Protein AF-A0A382K9B1-F1 (afdb_monomer_lite)

Structure (mmCIF, N/CA/C/O backbone):
data_AF-A0A382K9B1-F1
#
_entry.id   AF-A0A382K9B1-F1
#
loop_
_atom_site.group_PDB
_atom_site.id
_atom_site.type_symbol
_atom_site.label_atom_id
_atom_site.label_alt_id
_atom_site.label_comp_id
_atom_site.label_asym_id
_atom_site.label_entity_id
_atom_site.label_seq_id
_atom_site.pdbx_PDB_ins_code
_atom_site.Cartn_x
_atom_site.Cartn_y
_atom_site.Cartn_z
_atom_site.occupancy
_atom_site.B_iso_or_equiv
_atom_site.auth_seq_id
_atom_site.auth_comp_id
_atom_site.auth_asym_id
_atom_site.auth_atom_id
_atom_site.pdbx_PDB_model_num
ATOM 1 N N . ARG A 1 1 ? 20.009 26.250 -46.307 1.00 37.41 1 ARG A N 1
ATOM 2 C CA . ARG A 1 1 ? 19.763 25.455 -45.076 1.00 37.41 1 ARG A CA 1
ATOM 3 C C . ARG A 1 1 ? 20.613 24.191 -45.161 1.00 37.41 1 ARG A C 1
ATOM 5 O O . ARG A 1 1 ? 20.290 23.336 -45.973 1.00 37.41 1 ARG A O 1
ATOM 12 N N . LYS A 1 2 ? 21.724 24.119 -44.418 1.00 31.70 2 LYS A N 1
ATOM 13 C CA . LYS A 1 2 ? 22.578 22.920 -44.352 1.00 31.70 2 LYS A CA 1
ATOM 14 C C . LYS A 1 2 ? 21.893 21.846 -43.500 1.00 31.70 2 LYS A C 1
ATOM 16 O O . LYS A 1 2 ? 21.187 22.188 -42.551 1.00 31.70 2 LYS A O 1
ATOM 21 N N . ARG A 1 3 ? 22.029 20.572 -43.876 1.00 35.72 3 ARG A N 1
ATOM 22 C CA . ARG A 1 3 ? 21.429 19.440 -43.145 1.00 35.72 3 ARG A CA 1
ATOM 23 C C . ARG A 1 3 ? 22.192 19.229 -41.833 1.00 35.72 3 ARG A C 1
ATOM 25 O O . ARG A 1 3 ? 23.403 19.399 -41.801 1.00 35.72 3 ARG A O 1
ATOM 32 N N . PHE A 1 4 ? 21.491 18.806 -40.779 1.00 38.41 4 PHE A N 1
ATOM 33 C CA . PHE A 1 4 ? 22.021 18.568 -39.421 1.00 38.41 4 PHE A CA 1
ATOM 34 C C . PHE A 1 4 ? 23.303 17.705 -39.395 1.00 38.41 4 PHE A C 1
ATOM 36 O O . PHE A 1 4 ? 24.146 17.862 -38.527 1.00 38.41 4 PHE A O 1
ATOM 43 N N . ARG A 1 5 ? 23.485 16.846 -40.406 1.00 35.53 5 ARG A N 1
ATOM 44 C CA . ARG A 1 5 ? 24.638 15.954 -40.607 1.00 35.53 5 ARG A CA 1
ATOM 45 C C . ARG A 1 5 ? 25.938 16.662 -41.035 1.00 35.53 5 ARG A C 1
ATOM 47 O O . ARG A 1 5 ? 27.010 16.123 -40.807 1.00 35.53 5 ARG A O 1
ATOM 54 N N . GLU A 1 6 ? 25.858 17.848 -41.644 1.00 39.97 6 GLU A N 1
ATOM 55 C CA . GLU A 1 6 ? 27.024 18.591 -42.167 1.00 39.97 6 GLU A CA 1
ATOM 56 C C . GLU A 1 6 ? 27.708 19.474 -41.111 1.00 39.97 6 GLU A C 1
ATOM 58 O O . GLU A 1 6 ? 28.826 19.930 -41.324 1.00 39.97 6 GLU A O 1
ATOM 63 N N . VAL A 1 7 ? 27.055 19.715 -39.970 1.00 43.12 7 VAL A N 1
ATOM 64 C CA . VAL A 1 7 ? 27.604 20.542 -38.879 1.00 43.12 7 VAL A CA 1
ATOM 65 C C . VAL A 1 7 ? 28.612 19.758 -38.022 1.00 43.12 7 VAL A C 1
ATOM 67 O O . VAL A 1 7 ? 29.483 20.360 -37.408 1.00 43.12 7 VAL A O 1
ATOM 70 N N . PHE A 1 8 ? 28.555 18.422 -38.033 1.00 38.72 8 PHE A N 1
ATOM 71 C CA . PHE A 1 8 ? 29.370 17.556 -37.169 1.00 38.72 8 PHE A CA 1
ATOM 72 C C . PHE A 1 8 ? 30.682 17.058 -37.796 1.00 38.72 8 PHE A C 1
ATOM 74 O O . PHE A 1 8 ? 31.448 16.373 -37.129 1.00 38.72 8 PHE A O 1
ATOM 81 N N . ALA A 1 9 ? 30.962 17.379 -39.062 1.00 41.38 9 ALA A N 1
ATOM 82 C CA . ALA A 1 9 ? 32.110 16.822 -39.787 1.00 41.38 9 ALA A CA 1
ATOM 83 C C . ALA A 1 9 ? 33.419 17.627 -39.644 1.00 41.38 9 ALA A C 1
ATOM 85 O O . ALA A 1 9 ? 34.409 17.289 -40.286 1.00 41.38 9 ALA A O 1
ATOM 86 N N . VAL A 1 10 ? 33.450 18.693 -38.838 1.00 42.84 10 VAL A N 1
ATOM 87 C CA . VAL A 1 10 ? 34.639 19.546 -38.690 1.00 42.84 10 VAL A CA 1
ATOM 88 C C . VAL A 1 10 ? 34.876 19.842 -37.213 1.00 42.84 10 VAL A C 1
ATOM 90 O O . VAL A 1 10 ? 34.207 20.708 -36.660 1.00 42.84 10 VAL A O 1
ATOM 93 N N . ASN A 1 11 ? 35.841 19.118 -36.634 1.00 41.59 11 ASN A N 1
ATOM 94 C CA . ASN A 1 11 ? 36.626 19.382 -35.417 1.00 41.59 11 ASN A CA 1
ATOM 95 C C . ASN A 1 11 ? 36.549 18.286 -34.346 1.00 41.59 11 ASN A C 1
ATOM 97 O O . ASN A 1 11 ? 35.542 18.133 -33.661 1.00 41.59 11 ASN A O 1
ATOM 101 N N . GLU A 1 12 ? 37.691 17.639 -34.095 1.00 46.31 12 GLU A N 1
ATOM 102 C CA . GLU A 1 12 ? 37.965 16.888 -32.859 1.00 46.31 12 GLU A CA 1
ATOM 103 C C . GLU A 1 12 ? 37.774 17.752 -31.604 1.00 46.31 12 GLU A C 1
ATOM 105 O O . GLU A 1 12 ? 37.315 17.247 -30.582 1.00 46.31 12 GLU A O 1
ATOM 110 N N . SER A 1 13 ? 37.984 19.073 -31.703 1.00 43.84 13 SER A N 1
ATOM 111 C CA . SER A 1 13 ? 37.737 20.002 -30.596 1.00 43.84 13 SER A CA 1
ATOM 112 C C . SER A 1 13 ? 36.273 20.057 -30.147 1.00 43.84 13 SER A C 1
ATOM 114 O O . SER A 1 13 ? 36.015 20.461 -29.019 1.00 43.84 13 SER A O 1
ATOM 116 N N . LEU A 1 14 ? 35.301 19.608 -30.956 1.00 44.94 14 LEU A N 1
ATOM 117 C CA . LEU A 1 14 ? 33.897 19.535 -30.537 1.00 44.94 14 LEU A CA 1
ATOM 118 C C . LEU A 1 14 ? 33.602 18.348 -29.613 1.00 44.94 14 LEU A C 1
ATOM 120 O O . LEU A 1 14 ? 32.654 18.462 -28.846 1.00 44.94 14 LEU A O 1
ATOM 124 N N . ARG A 1 15 ? 34.373 17.245 -29.639 1.00 40.81 15 ARG A N 1
ATOM 125 C CA . ARG A 1 15 ? 34.185 16.124 -28.687 1.00 40.81 15 ARG A CA 1
ATOM 126 C C . ARG A 1 15 ? 34.593 16.545 -27.288 1.00 40.81 15 ARG A C 1
ATOM 128 O O . ARG A 1 15 ? 33.776 16.427 -26.381 1.00 40.81 15 ARG A O 1
ATOM 135 N N . ASP A 1 16 ? 35.779 17.133 -27.165 1.00 41.81 16 ASP A N 1
ATOM 136 C CA . ASP A 1 16 ? 36.261 17.669 -25.895 1.00 41.81 16 ASP A CA 1
ATOM 137 C C . ASP A 1 16 ? 35.371 18.816 -25.425 1.00 41.81 16 ASP A C 1
ATOM 139 O O . ASP A 1 16 ? 35.040 18.876 -24.248 1.00 41.81 16 ASP A O 1
ATOM 143 N N . THR A 1 17 ? 34.891 19.676 -26.337 1.00 46.91 17 THR A N 1
ATOM 144 C CA . THR A 1 17 ? 33.958 20.761 -25.989 1.00 46.91 17 THR A CA 1
ATOM 145 C C . THR A 1 17 ? 32.577 20.236 -25.598 1.00 46.91 17 THR A C 1
ATOM 147 O O . THR A 1 17 ? 31.982 20.804 -24.697 1.00 46.91 17 THR A O 1
ATOM 150 N N . LEU A 1 18 ? 32.042 19.171 -26.212 1.00 43.53 18 LEU A N 1
ATOM 151 C CA . LEU A 1 18 ? 30.763 18.544 -25.829 1.00 43.53 18 LEU A CA 1
ATOM 152 C C . LEU A 1 18 ? 30.873 17.804 -24.501 1.00 43.53 18 LEU A C 1
ATOM 154 O O . LEU A 1 18 ? 29.965 17.882 -23.687 1.00 43.53 18 LEU A O 1
ATOM 158 N N . GLU A 1 19 ? 31.974 17.098 -24.273 1.00 42.25 19 GLU A N 1
ATOM 159 C CA . GLU A 1 19 ? 32.255 16.416 -23.014 1.00 42.25 19 GLU A CA 1
ATOM 160 C C . GLU A 1 19 ? 32.427 17.424 -21.879 1.00 42.25 19 GLU A C 1
ATOM 162 O O . GLU A 1 19 ? 31.685 17.358 -20.902 1.00 42.25 19 GLU A O 1
ATOM 167 N N . THR A 1 20 ? 33.256 18.453 -22.074 1.00 43.12 20 THR A N 1
ATOM 168 C CA . THR A 1 20 ? 33.397 19.545 -21.103 1.00 43.12 20 THR A CA 1
ATOM 169 C C . THR A 1 20 ? 32.156 20.421 -20.988 1.00 43.12 20 THR A C 1
ATOM 171 O O . THR A 1 20 ? 31.910 20.904 -19.896 1.00 43.12 20 THR A O 1
ATOM 174 N N . THR A 1 21 ? 31.321 20.622 -22.017 1.00 41.44 21 THR A N 1
ATOM 175 C CA . THR A 1 21 ? 30.043 21.352 -21.844 1.00 41.44 21 THR A CA 1
ATOM 176 C C . THR A 1 21 ? 28.962 20.503 -21.187 1.00 41.44 21 THR A C 1
ATOM 178 O O . THR A 1 21 ? 28.190 21.064 -20.419 1.00 41.44 21 THR A O 1
ATOM 181 N N . LEU A 1 22 ? 28.900 19.184 -21.402 1.00 41.84 22 LEU A N 1
ATOM 182 C CA . LEU A 1 22 ? 27.986 18.303 -20.659 1.00 41.84 22 LEU A CA 1
ATOM 183 C C . LEU A 1 22 ? 28.410 18.143 -19.192 1.00 41.84 22 LEU A C 1
ATOM 185 O O . LEU A 1 22 ? 27.545 18.157 -18.318 1.00 41.84 22 LEU A O 1
ATOM 189 N N . GLU A 1 23 ? 29.714 18.031 -18.921 1.00 46.66 23 GLU A N 1
ATOM 190 C CA . GLU A 1 23 ? 30.267 17.993 -17.560 1.00 46.66 23 GLU A CA 1
ATOM 191 C C . GLU A 1 23 ? 30.162 19.363 -16.864 1.00 46.66 23 GLU A C 1
ATOM 193 O O . GLU A 1 23 ? 29.702 19.441 -15.725 1.00 46.66 23 GLU A O 1
ATOM 198 N N . ALA A 1 24 ? 30.499 20.465 -17.549 1.00 41.41 24 ALA A N 1
ATOM 199 C CA . ALA A 1 24 ? 30.434 21.821 -16.989 1.00 41.41 24 ALA A CA 1
ATOM 200 C C . ALA A 1 24 ? 29.009 22.376 -16.884 1.00 41.41 24 ALA A C 1
ATOM 202 O O . ALA A 1 24 ? 28.771 23.269 -16.072 1.00 41.41 24 ALA A O 1
ATOM 203 N N . MET A 1 25 ? 28.041 21.862 -17.654 1.00 38.22 25 MET A N 1
ATOM 204 C CA . MET A 1 25 ? 26.638 22.247 -17.477 1.00 38.22 25 MET A CA 1
ATOM 205 C C . MET A 1 25 ? 26.029 21.697 -16.185 1.00 38.22 25 MET A C 1
ATOM 207 O O . MET A 1 25 ? 24.904 22.095 -15.885 1.00 38.22 25 MET A O 1
ATOM 211 N N . ASN A 1 26 ? 26.726 20.826 -15.430 1.00 37.16 26 ASN A N 1
ATOM 212 C CA . ASN A 1 26 ? 26.218 20.193 -14.207 1.00 37.16 26 ASN A CA 1
ATOM 213 C C . ASN A 1 26 ? 24.728 19.865 -14.365 1.00 37.16 26 ASN A C 1
ATOM 215 O O . ASN A 1 26 ? 23.894 20.313 -13.570 1.00 37.16 26 ASN A O 1
ATOM 219 N N . ILE A 1 27 ? 24.380 19.231 -15.498 1.00 38.44 27 ILE A N 1
ATOM 220 C CA . ILE A 1 27 ? 22.988 18.972 -15.844 1.00 38.44 27 ILE A CA 1
ATOM 221 C C . ILE A 1 27 ? 22.546 17.934 -14.834 1.00 38.44 27 ILE A C 1
ATOM 223 O O . ILE A 1 27 ? 22.710 16.732 -15.037 1.00 38.44 27 ILE A O 1
ATOM 227 N N . ASN A 1 28 ? 21.988 18.422 -13.731 1.00 32.81 28 ASN A N 1
ATOM 228 C CA . ASN A 1 28 ? 21.148 17.671 -12.831 1.00 32.81 28 ASN A CA 1
ATOM 229 C C . ASN A 1 28 ? 19.898 17.358 -13.652 1.00 32.81 28 ASN A C 1
ATOM 231 O O . ASN A 1 28 ? 18.870 18.033 -13.579 1.00 32.81 28 ASN A O 1
ATOM 235 N N . MET A 1 29 ? 20.071 16.443 -14.602 1.00 35.56 29 MET A N 1
ATOM 236 C CA . MET A 1 29 ? 19.053 16.065 -15.545 1.00 35.56 29 MET A CA 1
ATOM 237 C C . MET A 1 29 ? 18.020 15.410 -14.651 1.00 35.56 29 MET A C 1
ATOM 239 O O . MET A 1 29 ? 18.307 14.417 -13.982 1.00 35.56 29 MET A O 1
ATOM 243 N N . PHE A 1 30 ? 16.848 16.033 -14.545 1.00 35.50 30 PHE A N 1
ATOM 244 C CA . PHE A 1 30 ? 15.697 15.396 -13.936 1.00 35.50 30 PHE A CA 1
ATOM 245 C C . PHE A 1 30 ? 15.354 14.219 -14.842 1.00 35.50 30 PHE A C 1
ATOM 247 O O . PHE A 1 30 ? 14.548 14.329 -15.760 1.00 35.50 30 PHE A O 1
ATOM 254 N N . VAL A 1 31 ? 16.083 13.128 -14.643 1.00 46.56 31 VAL A N 1
ATOM 255 C CA . VAL A 1 31 ? 15.851 11.843 -15.255 1.00 46.56 31 VAL A CA 1
ATOM 256 C C . VAL A 1 31 ? 14.713 11.271 -14.444 1.00 46.56 31 VAL A C 1
ATOM 258 O O . VAL A 1 31 ? 14.913 10.853 -13.300 1.00 46.56 31 VAL A O 1
ATOM 261 N N . PRO A 1 32 ? 13.490 11.332 -14.964 1.00 45.47 32 PRO A N 1
ATOM 262 C CA . PRO A 1 32 ? 12.373 10.849 -14.212 1.00 45.47 32 PRO A CA 1
ATOM 263 C C . PRO A 1 32 ? 12.488 9.334 -14.122 1.00 45.47 32 PRO A C 1
ATOM 265 O O . PRO A 1 32 ? 13.119 8.694 -14.962 1.00 45.47 32 PRO A O 1
ATOM 268 N N . GLY A 1 33 ? 11.804 8.762 -13.144 1.00 47.97 33 GLY A N 1
ATOM 269 C CA . GLY A 1 33 ? 11.711 7.328 -12.889 1.00 47.97 33 GLY A CA 1
ATOM 270 C C . GLY A 1 33 ? 11.213 6.411 -14.029 1.00 47.97 33 GLY A C 1
ATOM 271 O O . GLY A 1 33 ? 10.767 5.287 -13.822 1.00 47.97 33 GLY A O 1
ATOM 272 N N . GLY A 1 34 ? 11.175 6.897 -15.263 1.00 49.31 34 GLY A N 1
ATOM 273 C CA . GLY A 1 34 ? 10.770 6.144 -16.432 1.00 49.31 34 GLY A CA 1
ATOM 274 C C . GLY A 1 34 ? 10.817 6.985 -17.702 1.00 49.31 34 GLY A C 1
ATOM 275 O O . GLY A 1 34 ? 10.976 8.209 -17.694 1.00 49.31 34 GLY A O 1
ATOM 276 N N . PHE A 1 35 ? 10.626 6.305 -18.828 1.00 48.88 35 PHE A N 1
ATOM 277 C CA . PHE A 1 35 ? 10.718 6.893 -20.163 1.00 48.88 35 PHE A CA 1
ATOM 278 C C . PHE A 1 35 ? 9.509 7.754 -20.571 1.00 48.88 35 PHE A C 1
ATOM 280 O O . PHE A 1 35 ? 9.507 8.301 -21.663 1.00 48.88 35 PHE A O 1
ATOM 287 N N . GLY A 1 36 ? 8.485 7.915 -19.730 1.00 47.03 36 GLY A N 1
ATOM 288 C CA . GLY A 1 36 ? 7.238 8.635 -20.040 1.00 47.03 36 GLY A CA 1
ATOM 289 C C . GLY A 1 36 ? 7.440 10.063 -20.550 1.00 47.03 36 GLY A C 1
ATOM 290 O O . GLY A 1 36 ? 6.718 10.507 -21.438 1.00 47.03 36 GLY A O 1
ATOM 291 N N . HIS A 1 37 ? 8.469 10.752 -20.057 1.00 50.47 37 HIS A N 1
ATOM 292 C CA . HIS A 1 37 ? 8.848 12.085 -20.525 1.00 50.47 37 HIS A CA 1
ATOM 293 C C . HIS A 1 37 ? 9.400 12.097 -21.963 1.00 50.47 37 HIS A C 1
ATOM 295 O O . HIS A 1 37 ? 9.206 13.079 -22.675 1.00 50.47 37 HIS A O 1
ATOM 301 N N . LEU A 1 38 ? 10.028 11.005 -22.421 1.00 51.28 38 LEU A N 1
ATOM 302 C CA . LEU A 1 38 ? 10.568 10.878 -23.782 1.00 51.28 38 LEU A CA 1
ATOM 303 C C . LEU A 1 38 ? 9.470 10.791 -24.846 1.00 51.28 38 LEU A C 1
ATOM 305 O O . LEU A 1 38 ? 9.730 11.025 -26.023 1.00 51.28 38 LEU A O 1
ATOM 309 N N . PHE A 1 39 ? 8.241 10.461 -24.447 1.00 51.88 39 PHE A N 1
ATOM 310 C CA . PHE A 1 39 ? 7.126 10.261 -25.369 1.00 51.88 39 PHE A CA 1
ATOM 311 C C . PHE A 1 39 ? 6.188 11.474 -25.465 1.00 51.88 39 PHE A C 1
ATOM 313 O O . PHE A 1 39 ? 5.156 11.386 -26.128 1.00 51.88 39 PHE A O 1
ATOM 320 N N . GLY A 1 40 ? 6.493 12.592 -24.787 1.00 42.66 40 GLY A N 1
ATOM 321 C CA . GLY A 1 40 ? 5.673 13.819 -24.777 1.00 42.66 40 GLY A CA 1
ATOM 322 C C . GLY A 1 40 ? 4.275 13.668 -24.148 1.00 42.66 40 GLY A C 1
ATOM 323 O O . GLY A 1 40 ? 3.569 14.656 -23.960 1.00 42.66 40 GLY A O 1
ATOM 324 N N . LYS A 1 41 ? 3.878 12.439 -23.803 1.00 52.75 41 LYS A N 1
ATOM 325 C CA . LYS A 1 41 ? 2.615 12.049 -23.182 1.00 52.75 41 LYS A CA 1
ATOM 326 C C . LYS A 1 41 ? 2.887 10.860 -22.264 1.00 52.75 41 LYS A C 1
ATOM 328 O O . LYS A 1 41 ? 3.603 9.939 -22.651 1.00 52.75 41 LYS A O 1
ATOM 333 N N . SER A 1 42 ? 2.311 10.859 -21.063 1.00 55.50 42 SER A N 1
ATOM 334 C CA . SER A 1 42 ? 2.411 9.728 -20.137 1.00 55.50 42 SER A CA 1
ATOM 335 C C . SER A 1 42 ? 1.785 8.484 -20.774 1.00 55.50 42 SER A C 1
ATOM 337 O O . SER A 1 42 ? 0.564 8.384 -20.884 1.00 55.50 42 SER A O 1
ATOM 339 N N . ILE A 1 43 ? 2.618 7.550 -21.233 1.00 61.12 43 ILE A N 1
ATOM 340 C CA . ILE A 1 43 ? 2.173 6.244 -21.723 1.00 61.12 43 ILE A CA 1
ATOM 341 C C . ILE A 1 43 ? 2.001 5.331 -20.510 1.00 61.12 43 ILE A C 1
ATOM 343 O O . ILE A 1 43 ? 2.970 5.079 -19.797 1.00 61.12 43 ILE A O 1
ATOM 347 N N . SER A 1 44 ? 0.783 4.829 -20.290 1.00 66.00 44 SER A N 1
ATOM 348 C CA . SER A 1 44 ? 0.529 3.800 -19.280 1.00 66.00 44 SER A CA 1
ATOM 349 C C . SER A 1 44 ? 1.130 2.471 -19.715 1.00 66.00 44 SER A C 1
ATOM 351 O O . SER A 1 44 ? 0.722 1.897 -20.723 1.00 66.00 44 SER A O 1
ATOM 353 N N . LEU A 1 45 ? 2.103 1.985 -18.946 1.00 73.81 45 LEU A N 1
ATOM 354 C CA . LEU A 1 45 ? 2.723 0.682 -19.174 1.00 73.81 45 LEU A CA 1
ATOM 355 C C . LEU A 1 45 ? 1.931 -0.415 -18.446 1.00 73.81 45 LEU A C 1
ATOM 357 O O . LEU A 1 45 ? 1.723 -0.259 -17.242 1.00 73.81 45 LEU A O 1
ATOM 361 N N . PRO A 1 46 ? 1.508 -1.493 -19.137 1.00 75.81 46 PRO A N 1
ATOM 362 C CA . PRO A 1 46 ? 0.860 -2.651 -18.526 1.00 75.81 46 PRO A CA 1
ATOM 363 C C . PRO A 1 46 ? 1.901 -3.578 -17.886 1.00 75.81 46 PRO A C 1
ATOM 365 O O . PRO A 1 46 ? 2.503 -4.411 -18.562 1.00 75.81 46 PRO A O 1
ATOM 368 N N . ILE A 1 47 ? 2.133 -3.436 -16.585 1.00 81.81 47 ILE A N 1
ATOM 369 C CA . ILE A 1 47 ? 3.083 -4.285 -15.854 1.00 81.81 47 ILE A CA 1
ATOM 370 C C . ILE A 1 47 ? 2.344 -5.489 -15.271 1.00 81.81 47 ILE A C 1
ATOM 372 O O . ILE A 1 47 ? 1.299 -5.343 -14.638 1.00 81.81 47 ILE A O 1
ATOM 376 N N . LEU A 1 48 ? 2.907 -6.680 -15.464 1.00 85.81 48 LEU A N 1
ATOM 377 C CA . LEU A 1 48 ? 2.460 -7.901 -14.804 1.00 85.81 48 LEU A CA 1
ATOM 378 C C . LEU A 1 48 ? 3.274 -8.109 -13.529 1.00 85.81 48 LEU A C 1
ATOM 380 O O . LEU A 1 48 ? 4.499 -7.986 -13.556 1.00 85.81 48 LEU A O 1
ATOM 384 N N . GLN A 1 49 ? 2.614 -8.438 -12.422 1.00 88.62 49 GLN A N 1
ATOM 385 C CA . GLN A 1 49 ? 3.285 -8.733 -11.156 1.00 88.62 49 GLN A CA 1
ATOM 386 C C . GLN A 1 49 ? 2.858 -10.075 -10.566 1.00 88.62 49 GLN A C 1
ATOM 388 O O . GLN A 1 49 ? 1.702 -10.483 -10.677 1.00 88.62 49 GLN A O 1
ATOM 393 N N . ALA A 1 50 ? 3.813 -10.749 -9.938 1.00 90.81 50 ALA A N 1
ATOM 394 C CA . ALA A 1 50 ? 3.598 -11.952 -9.157 1.00 90.81 50 ALA A CA 1
ATOM 395 C C . ALA A 1 50 ? 4.173 -11.741 -7.756 1.00 90.81 50 ALA A C 1
ATOM 397 O O . ALA A 1 50 ? 5.304 -11.261 -7.639 1.00 90.81 50 ALA A O 1
ATOM 398 N N . SER A 1 51 ? 3.432 -12.085 -6.705 1.00 90.38 51 SER A N 1
ATOM 399 C CA . SER A 1 51 ? 3.939 -11.981 -5.335 1.00 90.38 51 SER A CA 1
ATOM 400 C C . SER A 1 51 ? 3.708 -13.226 -4.488 1.00 90.38 51 SER A C 1
ATOM 402 O O . SER A 1 51 ? 2.816 -14.034 -4.743 1.00 90.38 51 SER A O 1
ATOM 404 N N . CYS A 1 52 ? 4.569 -13.404 -3.491 1.00 90.38 52 CYS A N 1
ATOM 405 C CA . CYS A 1 52 ? 4.506 -14.505 -2.543 1.00 90.38 52 CYS A CA 1
ATOM 406 C C . CYS A 1 52 ? 4.654 -13.956 -1.124 1.00 90.38 52 CYS A C 1
ATOM 408 O O . CYS A 1 52 ? 5.639 -13.274 -0.817 1.00 90.38 52 CYS A O 1
ATOM 410 N N . GLY A 1 53 ? 3.668 -14.249 -0.276 1.00 84.81 53 GLY A N 1
ATOM 411 C CA . GLY A 1 53 ? 3.730 -13.988 1.157 1.00 84.81 53 GLY A CA 1
ATOM 412 C C . GLY A 1 53 ? 4.735 -14.918 1.836 1.00 84.81 53 GLY A C 1
ATOM 413 O O . GLY A 1 53 ? 4.761 -16.121 1.582 1.00 84.81 53 GLY A O 1
ATOM 414 N N . LEU A 1 54 ? 5.560 -14.346 2.702 1.00 86.06 54 LEU A N 1
ATOM 415 C CA . LEU A 1 54 ? 6.608 -15.007 3.468 1.00 86.06 54 LEU A CA 1
ATOM 416 C C . LEU A 1 54 ? 6.339 -14.844 4.979 1.00 86.06 54 LEU A C 1
ATOM 418 O O . LEU A 1 54 ? 5.559 -13.973 5.387 1.00 86.06 54 LEU A O 1
ATOM 422 N N . PRO A 1 55 ? 6.998 -15.645 5.840 1.00 80.06 55 PRO A N 1
ATOM 423 C CA . PRO A 1 55 ? 6.928 -15.474 7.288 1.00 80.06 55 PRO A CA 1
ATOM 424 C C . PRO A 1 55 ? 7.289 -14.052 7.743 1.00 80.06 55 PRO A C 1
ATOM 426 O O . PRO A 1 55 ? 7.923 -13.281 7.020 1.00 80.06 55 PRO A O 1
ATOM 429 N N . TYR A 1 56 ? 6.909 -13.711 8.976 1.00 79.94 56 TYR A N 1
ATOM 430 C CA . TYR A 1 56 ? 7.153 -12.389 9.573 1.00 79.94 56 TYR A CA 1
ATOM 431 C C . TYR A 1 56 ? 6.492 -11.224 8.820 1.00 79.94 56 TYR A C 1
ATOM 433 O O . TYR A 1 56 ? 7.011 -10.112 8.821 1.00 79.94 56 TYR A O 1
ATOM 441 N N . HIS A 1 57 ? 5.338 -11.476 8.191 1.00 84.75 57 HIS A N 1
ATOM 442 C CA . HIS A 1 57 ? 4.567 -10.469 7.454 1.00 84.75 57 HIS A CA 1
ATOM 443 C C . HIS A 1 57 ? 5.383 -9.769 6.356 1.00 84.75 57 HIS A C 1
ATOM 445 O O . HIS A 1 57 ? 5.276 -8.560 6.138 1.00 84.75 57 HIS A O 1
ATOM 451 N N . THR A 1 58 ? 6.222 -10.543 5.670 1.00 85.94 58 THR A N 1
ATOM 452 C CA . THR A 1 58 ? 6.994 -10.072 4.521 1.00 85.94 58 THR A CA 1
ATOM 453 C C . THR A 1 58 ? 6.377 -10.595 3.229 1.00 85.94 58 THR A C 1
ATOM 455 O O . THR A 1 58 ? 5.718 -11.629 3.209 1.00 85.94 58 THR A O 1
ATOM 458 N N . GLU A 1 59 ? 6.548 -9.871 2.134 1.00 88.75 59 GLU A N 1
ATOM 459 C CA . GLU A 1 59 ? 6.093 -10.278 0.806 1.00 88.75 59 GLU A CA 1
ATOM 460 C C . GLU A 1 59 ? 7.218 -10.015 -0.187 1.00 88.75 59 GLU A C 1
ATOM 462 O O . GLU A 1 59 ? 7.823 -8.943 -0.164 1.00 88.75 59 GLU A O 1
ATOM 467 N N . MET A 1 60 ? 7.488 -10.981 -1.061 1.00 90.69 60 MET A N 1
ATOM 468 C CA . MET A 1 60 ? 8.378 -10.808 -2.205 1.00 90.69 60 MET A CA 1
ATOM 469 C C . MET A 1 60 ? 7.544 -10.629 -3.470 1.00 90.69 60 MET A C 1
ATOM 471 O O . MET A 1 60 ? 6.554 -11.329 -3.672 1.00 90.69 60 MET A O 1
ATOM 475 N N . THR A 1 61 ? 7.958 -9.717 -4.342 1.00 91.00 61 THR A N 1
ATOM 476 C CA . THR A 1 61 ? 7.263 -9.381 -5.583 1.00 91.00 61 THR A CA 1
ATOM 477 C C . THR A 1 61 ? 8.239 -9.385 -6.750 1.00 91.00 61 THR A C 1
ATOM 479 O O . THR A 1 61 ? 9.320 -8.802 -6.682 1.00 91.00 61 THR A O 1
ATOM 482 N N . ILE A 1 62 ? 7.824 -9.993 -7.854 1.00 92.31 62 ILE A N 1
ATOM 483 C CA . ILE A 1 62 ? 8.491 -9.913 -9.151 1.00 92.31 62 ILE A CA 1
ATOM 484 C C . ILE A 1 62 ? 7.555 -9.176 -10.105 1.00 92.31 62 ILE A C 1
ATOM 486 O O . ILE A 1 62 ? 6.347 -9.416 -10.114 1.00 92.31 62 ILE A O 1
ATOM 490 N N . ARG A 1 63 ? 8.107 -8.268 -10.907 1.00 87.25 63 ARG A N 1
ATOM 491 C CA . ARG A 1 63 ? 7.369 -7.469 -11.888 1.00 87.25 63 ARG A CA 1
ATOM 492 C C . ARG A 1 63 ? 8.014 -7.597 -13.255 1.00 87.25 63 ARG A C 1
ATOM 494 O O . ARG A 1 63 ? 9.235 -7.558 -13.366 1.00 87.25 63 ARG A O 1
ATOM 501 N N . VAL A 1 64 ? 7.209 -7.726 -14.299 1.00 88.12 64 VAL A N 1
ATOM 502 C CA . VAL A 1 64 ? 7.684 -7.842 -15.679 1.00 88.12 64 VAL A CA 1
ATOM 503 C C . VAL A 1 64 ? 6.776 -7.070 -16.623 1.00 88.12 64 VAL A C 1
ATOM 505 O O . VAL A 1 64 ? 5.557 -7.040 -16.470 1.00 88.12 64 VAL A O 1
ATOM 508 N N . LEU A 1 65 ? 7.378 -6.445 -17.626 1.00 82.62 65 LEU A N 1
ATOM 509 C CA . LEU A 1 65 ? 6.669 -5.829 -18.740 1.00 82.62 65 LEU A CA 1
ATOM 510 C C . LEU A 1 65 ? 6.875 -6.746 -19.943 1.00 82.62 65 LEU A C 1
ATOM 512 O O . LEU A 1 65 ? 8.029 -6.983 -20.323 1.00 82.62 65 LEU A O 1
ATOM 516 N N . PRO A 1 66 ? 5.801 -7.261 -20.561 1.00 78.38 66 PRO A N 1
ATOM 517 C CA . PRO A 1 66 ? 5.910 -7.924 -21.853 1.00 78.38 66 PRO A CA 1
ATOM 518 C C . PRO A 1 66 ? 6.649 -7.022 -22.847 1.00 78.38 66 PRO A C 1
ATOM 520 O O . PRO A 1 66 ? 6.543 -5.802 -22.768 1.00 78.38 66 PRO A O 1
ATOM 523 N N . LYS A 1 67 ? 7.401 -7.598 -23.792 1.00 80.38 67 LYS A N 1
ATOM 524 C CA . LYS A 1 67 ? 8.121 -6.801 -24.799 1.00 80.38 67 LYS A CA 1
ATOM 525 C C . LYS A 1 67 ? 7.135 -5.892 -25.536 1.00 80.38 67 LYS A C 1
ATOM 527 O O . LYS A 1 67 ? 6.271 -6.384 -26.259 1.00 80.38 67 LYS A O 1
ATOM 532 N N . LEU A 1 68 ? 7.284 -4.581 -25.365 1.00 75.25 68 LEU A N 1
ATOM 533 C CA . LEU A 1 68 ? 6.435 -3.593 -26.021 1.00 75.25 68 LEU A CA 1
ATOM 534 C C . LEU A 1 68 ? 7.202 -2.931 -27.155 1.00 75.25 68 LEU A C 1
ATOM 536 O O . LEU A 1 68 ? 8.231 -2.290 -26.941 1.00 75.25 68 LEU A O 1
ATOM 540 N N . ASN A 1 69 ? 6.670 -3.074 -28.366 1.00 74.56 69 ASN A N 1
ATOM 541 C CA . ASN A 1 69 ? 7.147 -2.342 -29.527 1.00 74.56 69 ASN A CA 1
ATOM 542 C C . ASN A 1 69 ? 6.454 -0.986 -29.565 1.00 74.56 69 ASN A C 1
ATOM 544 O O . ASN A 1 69 ? 5.249 -0.890 -29.798 1.00 74.56 69 ASN A O 1
ATOM 548 N N . ILE A 1 70 ? 7.224 0.068 -29.335 1.00 69.56 70 ILE A N 1
ATOM 549 C CA . ILE A 1 70 ? 6.735 1.436 -29.428 1.00 69.56 70 ILE A CA 1
ATOM 550 C C . ILE A 1 70 ? 6.985 1.872 -30.867 1.00 69.56 70 ILE A C 1
ATOM 552 O O . ILE A 1 70 ? 8.142 2.024 -31.261 1.00 69.56 70 ILE A O 1
ATOM 556 N N . SER A 1 71 ? 5.897 2.045 -31.630 1.00 56.28 71 SER A N 1
ATOM 557 C CA . SER A 1 71 ? 5.825 2.162 -33.105 1.00 56.28 71 SER A CA 1
ATOM 558 C C . SER A 1 71 ? 6.679 3.264 -33.770 1.00 56.28 71 SER A C 1
ATOM 560 O O . SER A 1 71 ? 6.560 3.478 -34.974 1.00 56.28 71 SER A O 1
ATOM 562 N N . SER A 1 72 ? 7.555 3.945 -33.034 1.00 57.25 72 SER A N 1
ATOM 563 C CA . SER A 1 72 ? 8.371 5.054 -33.535 1.00 57.25 72 SER A CA 1
ATOM 564 C C . SER A 1 72 ? 9.760 5.157 -32.896 1.00 57.25 72 SER A C 1
ATOM 566 O O . SER A 1 72 ? 10.507 6.066 -33.246 1.00 57.25 72 SER A O 1
ATOM 568 N N . ILE A 1 73 ? 10.092 4.304 -31.917 1.00 65.56 73 ILE A N 1
ATOM 569 C CA . ILE A 1 73 ? 11.269 4.492 -31.050 1.00 65.56 73 ILE A CA 1
ATOM 570 C C . ILE A 1 73 ? 12.054 3.187 -30.910 1.00 65.56 73 ILE A C 1
ATOM 572 O O . ILE A 1 73 ? 13.251 3.171 -31.172 1.00 65.56 73 ILE A O 1
ATOM 576 N N . GLY A 1 74 ? 11.401 2.078 -30.558 1.00 72.38 74 GLY A N 1
ATOM 577 C CA . GLY A 1 74 ? 12.106 0.818 -30.344 1.00 72.38 74 GLY A CA 1
ATOM 578 C C . GLY A 1 74 ? 11.354 -0.162 -29.453 1.00 72.38 74 GLY A C 1
ATOM 579 O O . GLY A 1 74 ? 10.142 -0.042 -29.255 1.00 72.38 74 GLY A O 1
ATOM 580 N N . THR A 1 75 ? 12.083 -1.133 -28.909 1.00 79.25 75 THR A N 1
ATOM 581 C CA . THR A 1 75 ? 11.531 -2.162 -28.018 1.00 79.25 75 THR A CA 1
ATOM 582 C C . THR A 1 75 ? 11.845 -1.821 -26.566 1.00 79.25 75 THR A C 1
ATOM 584 O O . THR A 1 75 ? 13.012 -1.670 -26.197 1.00 79.25 75 THR A O 1
ATOM 587 N N . LEU A 1 76 ? 10.803 -1.746 -25.738 1.00 78.81 76 LEU A N 1
ATOM 588 C CA . LEU A 1 76 ? 10.903 -1.552 -24.296 1.00 78.81 76 LEU A CA 1
ATOM 589 C C . LEU A 1 76 ? 10.795 -2.896 -23.567 1.00 78.81 76 LEU A C 1
ATOM 591 O O . LEU A 1 76 ? 9.885 -3.690 -23.821 1.00 78.81 76 LEU A O 1
ATOM 595 N N . GLN A 1 77 ? 11.727 -3.129 -22.648 1.00 83.12 77 GLN A N 1
ATOM 596 C CA . GLN A 1 77 ? 11.759 -4.269 -21.738 1.00 83.12 77 GLN A CA 1
ATOM 597 C C . GLN A 1 77 ? 11.880 -3.769 -20.303 1.00 83.12 77 GLN A C 1
ATOM 599 O O . GLN A 1 77 ? 12.618 -2.820 -20.030 1.00 83.12 77 GLN A O 1
ATOM 604 N N . TYR A 1 78 ? 11.168 -4.426 -19.392 1.00 83.81 78 TYR A N 1
ATOM 605 C CA . TYR A 1 78 ? 11.257 -4.144 -17.968 1.00 83.81 78 TYR A CA 1
ATOM 606 C C . TYR A 1 78 ? 11.137 -5.423 -17.146 1.00 83.81 78 TYR A C 1
ATOM 608 O O . TYR A 1 78 ? 10.314 -6.294 -17.441 1.00 83.81 78 TYR A O 1
ATOM 616 N N . GLY A 1 79 ? 11.964 -5.499 -16.110 1.00 86.88 79 GLY A N 1
ATOM 617 C CA . GLY A 1 79 ? 11.914 -6.520 -15.076 1.00 86.88 79 GLY A CA 1
ATOM 618 C C . GLY A 1 79 ? 12.273 -5.897 -13.736 1.00 86.88 79 GLY A C 1
ATOM 619 O O . GLY A 1 79 ? 13.136 -5.029 -13.667 1.00 86.88 79 GLY A O 1
ATOM 620 N N . GLY A 1 80 ? 11.617 -6.321 -12.669 1.00 87.38 80 GLY A N 1
ATOM 621 C CA . GLY A 1 80 ? 11.854 -5.802 -11.334 1.00 87.38 80 GLY A CA 1
ATOM 622 C C . GLY A 1 80 ? 11.657 -6.872 -10.279 1.00 87.38 80 GLY A C 1
ATOM 623 O O . GLY A 1 80 ? 10.876 -7.809 -10.454 1.00 87.38 80 GLY A O 1
ATOM 624 N N . ILE A 1 81 ? 12.373 -6.706 -9.179 1.00 92.12 81 ILE A N 1
ATOM 625 C CA . ILE A 1 81 ? 12.221 -7.495 -7.965 1.00 92.12 81 ILE A CA 1
ATOM 626 C C . ILE A 1 81 ? 12.029 -6.539 -6.801 1.00 92.12 81 ILE A C 1
ATOM 628 O O . ILE A 1 81 ? 12.555 -5.430 -6.786 1.00 92.12 81 ILE A O 1
ATOM 632 N N . GLY A 1 82 ? 11.290 -6.961 -5.799 1.00 90.94 82 GLY A N 1
ATOM 633 C CA . GLY A 1 82 ? 11.169 -6.190 -4.583 1.00 90.94 82 GLY A CA 1
ATOM 634 C C . GLY A 1 82 ? 10.441 -6.962 -3.521 1.00 90.94 82 GLY A C 1
ATOM 635 O O . GLY A 1 82 ? 10.155 -8.150 -3.659 1.00 90.94 82 GLY A O 1
ATOM 636 N N . GLY A 1 83 ? 10.135 -6.256 -2.456 1.00 90.38 83 GLY A N 1
ATOM 637 C CA . GLY A 1 83 ? 9.324 -6.795 -1.398 1.00 90.38 83 GLY A CA 1
ATOM 638 C C . GLY A 1 83 ? 8.823 -5.703 -0.490 1.00 90.38 83 GLY A C 1
ATOM 639 O O . GLY A 1 83 ? 9.218 -4.540 -0.596 1.00 90.38 83 GLY A O 1
ATOM 640 N N . LYS A 1 84 ? 7.932 -6.089 0.406 1.00 92.31 84 LYS A N 1
ATOM 641 C CA . LYS A 1 84 ? 7.421 -5.216 1.453 1.00 92.31 84 LYS A CA 1
ATOM 642 C C . LYS A 1 84 ? 7.327 -5.970 2.761 1.00 92.31 84 LYS A C 1
ATOM 644 O O . LYS A 1 84 ? 7.148 -7.185 2.777 1.00 92.31 84 LYS A O 1
ATOM 649 N N . VAL A 1 85 ? 7.458 -5.226 3.845 1.00 90.94 85 VAL A N 1
ATOM 650 C CA . VAL A 1 85 ? 7.262 -5.703 5.207 1.00 90.94 85 VAL A CA 1
ATOM 651 C C . VAL A 1 85 ? 6.097 -4.948 5.821 1.00 90.94 85 VAL A C 1
ATOM 653 O O . VAL A 1 85 ? 5.987 -3.729 5.668 1.00 90.94 85 VAL A O 1
ATOM 656 N N . ASP A 1 86 ? 5.209 -5.677 6.479 1.00 88.12 86 ASP A N 1
ATOM 657 C CA 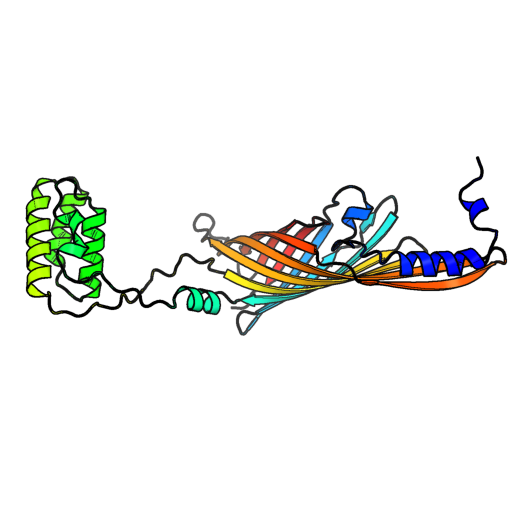. ASP A 1 86 ? 4.136 -5.099 7.275 1.00 88.12 86 ASP A CA 1
ATOM 658 C C . ASP A 1 86 ? 4.722 -4.440 8.530 1.00 88.12 86 ASP A C 1
ATOM 660 O O . ASP A 1 86 ? 5.459 -5.053 9.307 1.00 88.12 86 ASP A O 1
ATOM 664 N N . ILE A 1 87 ? 4.404 -3.164 8.715 1.00 86.88 87 ILE A N 1
ATOM 665 C CA . ILE A 1 87 ? 4.835 -2.361 9.861 1.00 86.88 87 ILE A CA 1
ATOM 666 C C . ILE A 1 87 ? 3.645 -1.861 10.686 1.00 86.88 87 ILE A C 1
ATOM 668 O O . ILE A 1 87 ? 3.846 -1.073 11.609 1.00 86.88 87 ILE A O 1
ATOM 672 N N . SER A 1 88 ? 2.426 -2.328 10.399 1.00 82.31 88 SER A N 1
ATOM 673 C CA . SER A 1 88 ? 1.179 -1.862 11.022 1.00 82.31 88 SER A CA 1
ATOM 674 C C . SER A 1 88 ? 1.256 -1.899 12.538 1.00 82.31 88 SER A C 1
ATOM 676 O O . SER A 1 88 ? 0.947 -0.911 13.195 1.00 82.31 88 SER A O 1
ATOM 678 N N . LYS A 1 89 ? 1.752 -3.010 13.099 1.00 76.56 89 LYS A N 1
ATOM 679 C CA . LYS A 1 89 ? 1.895 -3.167 14.550 1.00 76.56 89 LYS A CA 1
ATOM 680 C C . LYS A 1 89 ? 2.817 -2.105 15.151 1.00 76.56 89 LYS A C 1
ATOM 682 O O . LYS A 1 89 ? 2.426 -1.430 16.090 1.00 76.56 89 LYS A O 1
ATOM 687 N N . HIS A 1 90 ? 4.003 -1.917 14.574 1.00 76.06 90 HIS A N 1
ATOM 688 C CA . HIS A 1 90 ? 4.986 -0.949 15.069 1.00 76.06 90 HIS A CA 1
ATOM 689 C C . HIS A 1 90 ? 4.464 0.490 14.993 1.00 76.06 90 HIS A C 1
ATOM 691 O O . HIS A 1 90 ? 4.712 1.294 15.887 1.00 76.06 90 HIS A O 1
ATOM 697 N N . ILE A 1 91 ? 3.731 0.813 13.928 1.00 73.50 91 ILE A N 1
ATOM 698 C CA . ILE A 1 91 ? 3.133 2.133 13.740 1.00 73.50 91 ILE A CA 1
ATOM 699 C C . ILE A 1 91 ? 1.972 2.356 14.719 1.00 73.50 91 ILE A C 1
ATOM 701 O O . ILE A 1 91 ? 1.908 3.407 15.355 1.00 73.50 91 ILE A O 1
ATOM 705 N N . ASN A 1 92 ? 1.094 1.367 14.892 1.00 69.50 92 ASN A N 1
ATOM 706 C CA . ASN A 1 92 ? -0.003 1.435 15.860 1.00 69.50 92 ASN A CA 1
ATOM 707 C C . ASN A 1 92 ? 0.514 1.564 17.289 1.00 69.50 92 ASN A C 1
ATOM 709 O O . ASN A 1 92 ? -0.017 2.367 18.055 1.00 69.50 92 ASN A O 1
ATOM 713 N N . ASP A 1 93 ? 1.578 0.834 17.620 1.00 67.50 93 ASP A N 1
ATOM 714 C CA . ASP A 1 93 ? 2.281 0.988 18.882 1.00 67.50 93 ASP A CA 1
ATOM 715 C C . ASP A 1 93 ? 2.696 2.459 19.018 1.00 67.50 93 ASP A C 1
ATOM 717 O O . ASP A 1 93 ? 2.165 3.139 19.884 1.00 67.50 93 ASP A O 1
ATOM 721 N N . LEU A 1 94 ? 3.496 3.037 18.114 1.00 65.56 94 LEU A N 1
ATOM 722 C CA . LEU A 1 94 ? 3.922 4.450 18.194 1.00 65.56 94 LEU A CA 1
ATOM 723 C C . LEU A 1 94 ? 2.775 5.465 18.375 1.00 65.56 94 LEU A C 1
ATOM 725 O O . LEU A 1 94 ? 2.925 6.407 19.153 1.00 65.56 94 LEU A O 1
ATOM 729 N N . PHE A 1 95 ? 1.631 5.272 17.714 1.00 62.53 95 PHE A N 1
ATOM 730 C CA . PHE A 1 95 ? 0.470 6.162 17.858 1.00 62.53 95 PHE A CA 1
ATOM 731 C C . PHE A 1 95 ? -0.323 5.965 19.157 1.00 62.53 95 PHE A C 1
ATOM 733 O O . PHE A 1 95 ? -1.045 6.870 19.569 1.00 62.53 95 PHE A O 1
ATOM 740 N N . THR A 1 96 ? -0.175 4.822 19.824 1.00 61.16 96 THR A N 1
ATOM 741 C CA . THR A 1 96 ? -0.837 4.519 21.102 1.00 61.16 96 THR A CA 1
ATOM 742 C C . THR A 1 96 ? 0.025 4.854 22.328 1.00 61.16 96 THR A C 1
ATOM 744 O O . THR A 1 96 ? -0.415 4.656 23.460 1.00 61.16 96 THR A O 1
ATOM 747 N N . HIS A 1 97 ? 1.221 5.440 22.155 1.00 51.91 97 HIS A N 1
ATOM 748 C CA . HIS A 1 97 ? 2.115 5.829 23.262 1.00 51.91 97 HIS A CA 1
ATOM 749 C C . HIS A 1 97 ? 1.723 7.154 23.939 1.00 51.91 97 HIS A C 1
ATOM 751 O O . HIS A 1 97 ? 2.519 8.085 24.070 1.00 51.91 97 HIS A O 1
ATOM 757 N N . GLY A 1 98 ? 0.500 7.213 24.450 1.00 55.44 98 GLY A N 1
ATOM 758 C CA . GLY A 1 98 ? 0.136 8.100 25.545 1.00 55.44 98 GLY A CA 1
ATOM 759 C C . GLY A 1 98 ? -0.865 7.372 26.437 1.00 55.44 98 GLY A C 1
ATOM 760 O O . GLY A 1 98 ? -1.883 6.922 25.915 1.00 55.44 98 GLY A O 1
ATOM 761 N N . PRO A 1 99 ? -0.627 7.217 27.754 1.00 56.34 99 PRO A N 1
ATOM 762 C CA . PRO A 1 99 ? -1.659 6.686 28.634 1.00 56.34 99 PRO A CA 1
ATOM 763 C C . PRO A 1 99 ? -2.873 7.618 28.574 1.00 56.34 99 PRO A C 1
ATOM 765 O O . PRO A 1 99 ? -2.806 8.770 29.006 1.00 56.34 99 PRO A O 1
ATOM 768 N N . ILE A 1 100 ? -3.975 7.133 28.003 1.00 66.06 100 ILE A N 1
ATOM 769 C CA . ILE A 1 100 ? -5.248 7.845 28.040 1.00 66.06 100 ILE A CA 1
ATOM 770 C C . ILE A 1 100 ? -5.883 7.543 29.392 1.00 66.06 100 ILE A C 1
ATOM 772 O O . ILE A 1 100 ? -6.028 6.386 29.789 1.00 66.06 100 ILE A O 1
ATOM 776 N N . TYR A 1 101 ? -6.225 8.594 30.125 1.00 69.88 101 TYR A N 1
ATOM 777 C CA . TYR A 1 101 ? -6.868 8.483 31.425 1.00 69.88 101 TYR A CA 1
ATOM 778 C C . TYR A 1 101 ? -8.346 8.817 31.294 1.00 69.88 101 TYR A C 1
ATOM 780 O O . TYR A 1 101 ? -8.699 9.752 30.575 1.00 69.88 101 TYR A O 1
ATOM 788 N N . ALA A 1 102 ? -9.182 8.087 32.029 1.00 76.44 102 ALA A N 1
ATOM 789 C CA . ALA A 1 102 ? -10.565 8.475 32.233 1.00 76.44 102 ALA A CA 1
ATOM 790 C C . ALA A 1 102 ? -10.604 9.837 32.931 1.00 76.44 102 ALA A C 1
ATOM 792 O O . ALA A 1 102 ? -9.668 10.224 33.657 1.00 76.44 102 ALA A O 1
ATOM 793 N N . ASP A 1 103 ? -11.695 10.565 32.717 1.00 82.69 103 ASP A N 1
ATOM 794 C CA . ASP A 1 103 ? -11.869 11.848 33.374 1.00 82.69 103 ASP A CA 1
ATOM 795 C C . ASP A 1 103 ? -11.869 11.679 34.890 1.00 82.69 103 ASP A C 1
ATOM 797 O O . ASP A 1 103 ? -12.474 10.762 35.449 1.00 82.69 103 ASP A O 1
ATOM 801 N N . LYS A 1 104 ? -11.188 12.600 35.580 1.00 85.56 104 LYS A N 1
ATOM 802 C CA . LYS A 1 104 ? -11.163 12.592 37.043 1.00 85.56 104 LYS A CA 1
ATOM 803 C C . LYS A 1 104 ? -12.607 12.611 37.547 1.00 85.56 104 LYS A C 1
ATOM 805 O O . LYS A 1 104 ? -13.402 13.413 37.069 1.00 85.56 104 LYS A O 1
ATOM 810 N N . LEU A 1 105 ? -12.923 11.777 38.539 1.00 87.75 105 LEU A N 1
ATOM 811 C CA . LEU A 1 105 ? -14.226 11.766 39.213 1.00 87.75 105 LEU A CA 1
ATOM 812 C C . LEU A 1 105 ? -14.427 13.053 40.031 1.00 87.75 105 LEU A C 1
ATOM 814 O O . LEU A 1 105 ? -14.349 13.073 41.259 1.00 87.75 105 LEU A O 1
ATOM 818 N N . ASP A 1 106 ? -14.658 14.151 39.324 1.00 87.75 106 ASP A N 1
ATOM 819 C CA . ASP A 1 106 ? -14.938 15.480 39.836 1.00 87.75 106 ASP A CA 1
ATOM 820 C C . ASP A 1 106 ? -16.044 16.121 38.996 1.00 87.75 106 ASP A C 1
ATOM 822 O O . ASP A 1 106 ? -16.124 15.926 37.786 1.00 87.75 106 ASP A O 1
ATOM 826 N N . MET A 1 107 ? -16.888 16.929 39.632 1.00 85.81 107 MET A N 1
ATOM 827 C CA . MET A 1 107 ? -18.042 17.550 38.978 1.00 85.81 107 MET A CA 1
ATOM 828 C C . MET A 1 107 ? -17.638 18.446 37.804 1.00 85.81 107 MET A C 1
ATOM 830 O O . MET A 1 107 ? -18.389 18.592 36.843 1.00 85.81 107 MET A O 1
ATOM 834 N N . SER A 1 108 ? -16.446 19.045 37.891 1.00 87.31 108 SER A N 1
ATOM 835 C CA . SER A 1 108 ? -15.883 19.913 36.857 1.00 87.31 108 SER A CA 1
ATOM 836 C C . SER A 1 108 ? -15.632 19.175 35.535 1.00 87.31 108 SER A C 1
ATOM 838 O O . SER A 1 108 ? -15.888 19.742 34.473 1.00 87.31 108 SER A O 1
ATOM 840 N N . SER A 1 109 ? -15.225 17.901 35.595 1.00 86.12 109 SER A N 1
ATOM 841 C CA . SER A 1 109 ? -14.981 17.050 34.424 1.00 86.12 109 SER A CA 1
ATOM 842 C C . SER A 1 109 ? -16.261 16.642 33.687 1.00 86.12 109 SER A C 1
ATOM 844 O O . SER A 1 109 ? -16.210 16.352 32.499 1.00 86.12 109 SER A O 1
ATOM 846 N N . TYR A 1 110 ? -17.420 16.691 34.353 1.00 88.62 110 TYR A N 1
ATOM 847 C CA . TYR A 1 110 ? -18.720 16.307 33.785 1.00 88.62 110 TYR A CA 1
ATOM 848 C C . TYR A 1 110 ? -19.694 17.491 33.720 1.00 88.62 110 TYR A C 1
ATOM 850 O O . TYR A 1 110 ? -20.905 17.325 33.841 1.00 88.62 110 TYR A O 1
ATOM 858 N N . SER A 1 111 ? -19.182 18.714 33.557 1.00 88.88 111 SER A N 1
ATOM 859 C CA . SER A 1 111 ? -19.987 19.942 33.636 1.00 88.88 111 SER A CA 1
ATOM 860 C C . SER A 1 111 ? -21.179 19.969 32.666 1.00 88.88 111 SER A C 1
ATOM 862 O O . SER A 1 111 ? -22.253 20.431 33.054 1.00 88.88 111 SER A O 1
ATOM 864 N N . ASN A 1 112 ? -21.036 19.398 31.463 1.00 90.06 112 ASN A N 1
ATOM 865 C CA . ASN A 1 112 ? -22.103 19.291 30.458 1.00 90.06 112 ASN A CA 1
ATOM 866 C C . ASN A 1 112 ? -23.348 18.547 30.973 1.00 90.06 112 ASN A C 1
ATOM 868 O O . ASN A 1 112 ? -24.471 18.960 30.669 1.00 90.06 112 ASN A O 1
ATOM 872 N N . ILE A 1 113 ? -23.163 17.520 31.815 1.00 90.94 113 ILE A N 1
ATOM 873 C CA . ILE A 1 113 ? -24.252 16.740 32.427 1.00 90.94 113 ILE A CA 1
ATOM 874 C C . ILE A 1 113 ? -25.165 17.633 33.267 1.00 90.94 113 ILE A C 1
ATOM 876 O O . ILE A 1 113 ? -26.379 17.443 33.299 1.00 90.94 113 ILE A O 1
ATOM 880 N N . PHE A 1 114 ? -24.598 18.629 33.945 1.00 89.25 114 PHE A N 1
ATOM 881 C CA . PHE A 1 114 ? -25.325 19.497 34.876 1.00 89.25 114 PHE A CA 1
ATOM 882 C C . PHE A 1 114 ? -25.918 20.738 34.203 1.00 89.25 114 PHE A C 1
ATOM 884 O O . PHE A 1 114 ? -26.406 21.644 34.883 1.00 89.25 114 PHE A O 1
ATOM 891 N N . THR A 1 115 ? -25.901 20.784 32.871 1.00 87.12 115 THR A N 1
ATOM 892 C CA . THR A 1 115 ? -26.567 21.828 32.091 1.00 87.12 115 THR A CA 1
ATOM 893 C C . THR A 1 115 ? -28.009 21.438 31.761 1.00 87.12 115 THR A C 1
ATOM 895 O O . THR A 1 115 ? -28.411 20.280 31.864 1.00 87.12 115 THR A O 1
ATOM 898 N N . LYS A 1 116 ? -28.815 22.419 31.337 1.00 80.25 116 LYS A N 1
ATOM 899 C CA . LYS A 1 116 ? -30.181 22.167 30.846 1.00 80.25 116 LYS A CA 1
ATOM 900 C C . LYS A 1 116 ? -30.218 21.483 29.471 1.00 80.25 116 LYS A C 1
ATOM 902 O O . LYS A 1 116 ? -31.262 20.956 29.111 1.00 80.25 116 LYS A O 1
ATOM 907 N N . ASN A 1 117 ? -29.105 21.493 28.733 1.00 84.31 117 ASN A N 1
ATOM 908 C CA . ASN A 1 117 ? -29.002 21.010 27.352 1.00 84.31 117 ASN A CA 1
ATOM 909 C C . ASN A 1 117 ? -28.135 19.744 27.252 1.00 84.31 117 ASN A C 1
ATOM 911 O O . ASN A 1 117 ? -27.421 19.565 26.267 1.00 84.31 117 ASN A O 1
ATOM 915 N N . ILE A 1 118 ? -28.161 18.906 28.290 1.00 89.06 118 ILE A N 1
ATOM 916 C CA . ILE A 1 118 ? -27.469 17.615 28.312 1.00 89.06 118 ILE A CA 1
ATOM 917 C C . ILE A 1 118 ? -27.813 16.788 27.065 1.00 89.06 118 ILE A C 1
ATOM 919 O O . ILE A 1 118 ? -28.977 16.723 26.662 1.00 89.06 118 ILE A O 1
ATOM 923 N N . LYS A 1 119 ? -26.807 16.144 26.469 1.00 91.69 119 LYS A N 1
ATOM 924 C CA . LYS A 1 119 ? -26.987 15.194 25.367 1.00 91.69 119 LYS A CA 1
ATOM 925 C C . LYS A 1 119 ? -26.811 13.760 25.849 1.00 91.69 119 LYS A C 1
ATOM 927 O O . LYS A 1 119 ? -26.135 13.503 26.843 1.00 91.69 119 LYS A O 1
ATOM 932 N N . THR A 1 120 ? -27.383 12.814 25.113 1.00 86.94 120 THR A N 1
ATOM 933 C CA . THR A 1 120 ? -27.176 11.374 25.343 1.00 86.94 120 THR A CA 1
ATOM 934 C C . THR A 1 120 ? -25.696 10.991 25.230 1.00 86.94 120 THR A C 1
ATOM 936 O O . THR A 1 120 ? -25.208 10.212 26.040 1.00 86.94 120 THR A O 1
ATOM 939 N N . GLU A 1 121 ? -24.958 11.631 24.318 1.00 87.56 121 GLU A N 1
ATOM 940 C CA . GLU A 1 121 ? -23.501 11.497 24.145 1.00 87.56 121 GLU A CA 1
ATOM 941 C C . GLU A 1 121 ? -22.715 11.821 25.434 1.00 87.56 121 GLU A C 1
ATOM 943 O O . GLU A 1 121 ? -21.757 11.128 25.779 1.00 87.56 121 GLU A O 1
ATOM 948 N N . ASP A 1 122 ? -23.130 12.853 26.185 1.00 91.06 122 ASP A N 1
ATOM 949 C CA . ASP A 1 122 ? -22.472 13.231 27.444 1.00 91.06 122 ASP A CA 1
ATOM 950 C C . ASP A 1 122 ? -22.669 12.137 28.515 1.00 91.06 122 ASP A C 1
ATOM 952 O O . ASP A 1 122 ? -21.757 11.825 29.292 1.00 91.06 122 ASP A O 1
ATOM 956 N N . VAL A 1 123 ? -23.865 11.535 28.554 1.00 90.75 123 VAL A N 1
ATOM 957 C CA . VAL A 1 123 ? -24.217 10.450 29.486 1.00 90.75 123 VAL A CA 1
ATOM 958 C C . VAL A 1 123 ? -23.467 9.169 29.130 1.00 90.75 123 VAL A C 1
ATOM 960 O O . VAL A 1 123 ? -22.909 8.527 30.019 1.00 90.75 123 VAL A O 1
ATOM 963 N N . GLU A 1 124 ? -23.387 8.831 27.844 1.00 89.56 124 GLU A N 1
ATOM 964 C CA . GLU A 1 124 ? -22.657 7.665 27.341 1.00 89.56 124 GLU A CA 1
ATOM 965 C C . GLU A 1 124 ? -21.157 7.751 27.649 1.00 89.56 124 GLU A C 1
ATOM 967 O O . GLU A 1 124 ? -20.571 6.798 28.169 1.00 89.56 124 GLU A O 1
ATOM 972 N N . LYS A 1 125 ? -20.544 8.924 27.444 1.00 88.69 125 LYS A N 1
ATOM 973 C CA . LYS A 1 125 ? -19.156 9.167 27.855 1.00 88.69 125 LYS A CA 1
ATOM 974 C C . LYS A 1 125 ? -18.964 8.932 29.358 1.00 88.69 125 LYS A C 1
ATOM 976 O O . LYS A 1 125 ? -18.021 8.253 29.754 1.00 88.69 125 LYS A O 1
ATOM 981 N N . THR A 1 126 ? -19.875 9.448 30.187 1.00 90.38 126 THR A N 1
ATOM 982 C CA . THR A 1 126 ? -19.820 9.271 31.651 1.00 90.38 126 THR A CA 1
ATOM 983 C C . THR A 1 126 ? -19.932 7.798 32.051 1.00 90.38 126 THR A C 1
ATOM 985 O O . THR A 1 126 ? -19.227 7.339 32.947 1.00 90.38 126 THR A O 1
ATOM 988 N N . LEU A 1 127 ? -20.797 7.042 31.374 1.00 90.38 127 LEU A N 1
ATOM 989 C CA . LEU A 1 127 ? -20.986 5.611 31.599 1.00 90.38 127 LEU A CA 1
ATOM 990 C C . LEU A 1 127 ? -19.722 4.809 31.253 1.00 90.38 127 LEU A C 1
ATOM 992 O O . LEU A 1 127 ? -19.333 3.917 32.008 1.00 90.38 127 LEU A O 1
ATOM 996 N N . ASN A 1 128 ? -19.046 5.170 30.159 1.00 84.94 128 ASN A N 1
ATOM 997 C CA . ASN A 1 128 ? -17.762 4.583 29.778 1.00 84.94 128 ASN A CA 1
ATOM 998 C C . ASN A 1 128 ? -16.660 4.916 30.791 1.00 84.94 128 ASN A C 1
ATOM 1000 O O . ASN A 1 128 ? -15.956 4.008 31.231 1.00 84.94 128 ASN A O 1
ATOM 1004 N N . ASP A 1 129 ? -16.552 6.176 31.224 1.00 88.06 129 ASP A N 1
ATOM 1005 C CA . ASP A 1 129 ? -15.603 6.579 32.267 1.00 88.06 129 ASP A CA 1
ATOM 1006 C C . ASP A 1 129 ? -15.853 5.773 33.561 1.00 88.06 129 ASP A C 1
ATOM 1008 O O . ASP A 1 129 ? -14.936 5.157 34.102 1.00 88.06 129 ASP A O 1
ATOM 1012 N N . PHE A 1 130 ? -17.104 5.676 34.027 1.00 91.25 130 PHE A N 1
ATOM 1013 C CA . PHE A 1 130 ? -17.466 4.899 35.223 1.00 91.25 130 PHE A CA 1
ATOM 1014 C C . PHE A 1 130 ? -17.132 3.409 35.098 1.00 91.25 130 PHE A C 1
ATOM 1016 O O . PHE A 1 130 ? -16.681 2.809 36.074 1.00 91.25 130 PHE A O 1
ATOM 1023 N N . ARG A 1 131 ? -17.289 2.825 33.905 1.00 87.12 131 ARG A N 1
ATOM 1024 C CA . ARG A 1 131 ? -16.891 1.440 33.622 1.00 87.12 131 ARG A CA 1
ATOM 1025 C C . ARG A 1 131 ? -15.377 1.247 33.742 1.00 87.12 131 ARG A C 1
ATOM 1027 O O . ARG A 1 131 ? -14.946 0.246 34.303 1.00 87.12 131 ARG A O 1
ATOM 1034 N N . VAL A 1 132 ? -14.568 2.205 33.280 1.00 84.38 132 VAL A N 1
ATOM 1035 C CA . VAL A 1 132 ? -13.097 2.169 33.439 1.00 84.38 132 VAL A CA 1
ATOM 1036 C C . VAL A 1 132 ? -12.693 2.218 34.917 1.00 84.38 132 VAL A C 1
ATOM 1038 O O . VAL A 1 132 ? -11.703 1.607 35.315 1.00 84.38 132 VAL A O 1
ATOM 1041 N N . TYR A 1 133 ? -13.477 2.912 35.740 1.00 87.00 133 TYR A N 1
ATOM 1042 C CA . TYR A 1 133 ? -13.315 2.962 37.193 1.00 87.00 133 TYR A CA 1
ATOM 1043 C C . TYR A 1 133 ? -13.894 1.751 37.949 1.00 87.00 133 TYR A C 1
ATOM 1045 O O . TYR A 1 133 ? -13.826 1.748 39.178 1.00 87.00 133 TYR A O 1
ATOM 1053 N N . ASP A 1 134 ? -14.455 0.754 37.252 1.00 87.12 134 ASP A N 1
ATOM 1054 C CA . ASP A 1 134 ? -15.147 -0.405 37.842 1.00 87.12 134 ASP A CA 1
ATOM 1055 C C . ASP A 1 134 ? -16.286 -0.000 38.806 1.00 87.12 134 ASP A C 1
ATOM 1057 O O . ASP A 1 134 ? -16.485 -0.575 39.877 1.00 87.12 134 ASP A O 1
ATOM 1061 N N . LEU A 1 135 ? -17.019 1.063 38.453 1.00 90.69 135 LEU A N 1
ATOM 1062 C CA . LEU A 1 135 ? -18.170 1.543 39.219 1.00 90.69 135 LEU A CA 1
ATOM 1063 C C . LEU A 1 135 ? -19.459 0.858 38.757 1.00 90.69 135 LEU A C 1
ATOM 1065 O O . LEU A 1 135 ? -19.619 0.516 37.587 1.00 90.69 135 LEU A O 1
ATOM 1069 N N . ASP A 1 136 ? -20.424 0.729 39.668 1.00 91.06 136 ASP A N 1
ATOM 1070 C CA . ASP A 1 136 ? -21.763 0.250 39.322 1.00 91.06 136 ASP A CA 1
ATOM 1071 C C . ASP A 1 136 ? -22.481 1.249 38.398 1.00 91.06 136 ASP A C 1
ATOM 1073 O O . ASP A 1 136 ? -22.738 2.400 38.770 1.00 91.06 136 ASP A O 1
ATOM 1077 N N . ILE A 1 137 ? -22.804 0.784 37.190 1.00 92.31 137 ILE A N 1
ATOM 1078 C CA . ILE A 1 137 ? -23.464 1.560 36.136 1.00 92.31 137 ILE A CA 1
ATOM 1079 C C . ILE A 1 137 ? -24.895 1.102 35.847 1.00 92.31 137 ILE A C 1
ATOM 1081 O O . ILE A 1 137 ? -25.541 1.732 35.018 1.00 92.31 137 ILE A O 1
ATOM 1085 N N . GLN A 1 138 ? -25.430 0.058 36.494 1.00 93.75 138 GLN A N 1
ATOM 1086 C CA . GLN A 1 138 ? -26.714 -0.549 36.089 1.00 93.75 138 GLN A CA 1
ATOM 1087 C C . GLN A 1 138 ? -27.879 0.453 36.081 1.00 93.75 138 GLN A C 1
ATOM 1089 O O . GLN A 1 138 ? -28.687 0.503 35.149 1.00 93.75 138 GLN A O 1
ATOM 1094 N N . GLU A 1 139 ? -27.952 1.279 37.125 1.00 93.94 139 GLU A N 1
ATOM 1095 C CA . GLU A 1 139 ? -28.979 2.311 37.263 1.00 93.94 139 GLU A CA 1
ATOM 1096 C C . GLU A 1 139 ? -28.806 3.411 36.204 1.00 93.94 139 GLU A C 1
ATOM 1098 O O . GLU A 1 139 ? -29.780 3.830 35.581 1.00 93.94 139 GLU A O 1
ATOM 1103 N N . LEU A 1 140 ? -27.566 3.851 35.962 1.00 94.69 140 LEU A N 1
ATOM 1104 C CA . LEU A 1 140 ? -27.263 4.888 34.976 1.00 94.69 140 LEU A CA 1
ATOM 1105 C C . LEU A 1 140 ? -27.520 4.405 33.544 1.00 94.69 140 LEU A C 1
ATOM 1107 O O . LEU A 1 140 ? -28.073 5.153 32.745 1.00 94.69 140 LEU A O 1
ATOM 1111 N N . ASP A 1 141 ? -27.175 3.154 33.246 1.00 93.69 141 ASP A N 1
ATOM 1112 C CA . ASP A 1 141 ? -27.393 2.501 31.955 1.00 93.69 141 ASP A CA 1
ATOM 1113 C C . ASP A 1 141 ? -28.888 2.397 31.635 1.00 93.69 141 ASP A C 1
ATOM 1115 O O . ASP A 1 141 ? -29.350 2.780 30.559 1.00 93.69 141 ASP A O 1
ATOM 1119 N N . SER A 1 142 ? -29.682 1.991 32.629 1.00 95.06 142 SER A N 1
ATOM 1120 C CA . SER A 1 142 ? -31.144 1.941 32.518 1.00 95.06 142 SER A CA 1
ATOM 1121 C C . SER A 1 142 ? -31.743 3.324 32.237 1.00 95.06 142 SER A C 1
ATOM 1123 O O . SER A 1 142 ? -32.623 3.462 31.387 1.00 95.06 142 SER A O 1
ATOM 1125 N N . LEU A 1 143 ? -31.256 4.363 32.923 1.00 95.38 143 LEU A N 1
ATOM 1126 C CA . LEU A 1 143 ? -31.704 5.739 32.702 1.00 95.38 143 LEU A CA 1
ATOM 1127 C C . LEU A 1 143 ? -31.256 6.282 31.335 1.00 95.38 143 LEU A C 1
ATOM 1129 O O . LEU A 1 143 ? -32.028 6.990 30.689 1.00 95.38 143 LEU A O 1
ATOM 1133 N N . ASN A 1 144 ? -30.049 5.939 30.879 1.00 93.94 144 ASN A N 1
ATOM 1134 C CA . ASN A 1 144 ? -29.534 6.348 29.573 1.00 93.94 144 ASN A CA 1
ATOM 1135 C C . ASN A 1 144 ? -30.356 5.741 28.428 1.00 93.94 144 ASN A C 1
ATOM 1137 O O . ASN A 1 144 ? -30.701 6.444 27.483 1.00 93.94 144 ASN A O 1
ATOM 1141 N N . ASN A 1 145 ? -30.757 4.472 28.544 1.00 92.94 145 ASN A N 1
ATOM 1142 C CA . ASN A 1 145 ? -31.633 3.822 27.565 1.00 92.94 145 ASN A CA 1
ATOM 1143 C C . ASN A 1 145 ? -32.987 4.536 27.418 1.00 92.94 145 ASN A C 1
ATOM 1145 O O . ASN A 1 145 ? -33.463 4.729 26.301 1.00 92.94 145 ASN A O 1
ATOM 1149 N N . LEU A 1 146 ? -33.591 4.982 28.525 1.00 93.12 146 LEU A N 1
ATOM 1150 C CA . LEU A 1 146 ? -34.826 5.779 28.489 1.00 93.12 14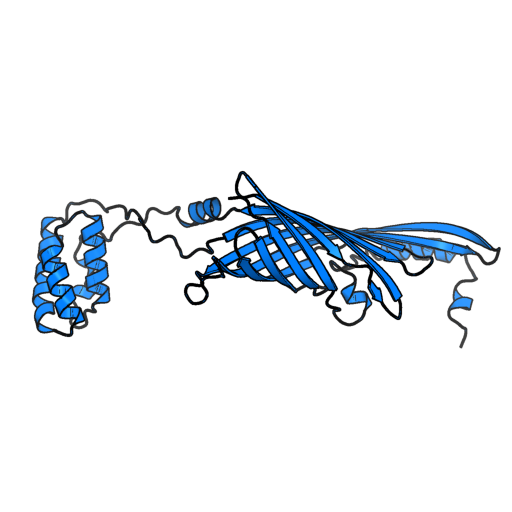6 LEU A CA 1
ATOM 1151 C C . LEU A 1 146 ? -34.594 7.162 27.865 1.00 93.12 146 LEU A C 1
ATOM 1153 O O . LEU A 1 146 ? -35.427 7.651 27.102 1.00 93.12 146 LEU A O 1
ATOM 1157 N N . PHE A 1 147 ? -33.444 7.778 28.144 1.00 94.19 147 PHE A N 1
ATOM 1158 C CA . PHE A 1 147 ? -33.091 9.073 27.569 1.00 94.19 147 PHE A CA 1
ATOM 1159 C C . PHE A 1 147 ? -32.854 8.988 26.052 1.00 94.19 147 PHE A C 1
ATOM 1161 O O . PHE A 1 147 ? -33.339 9.838 25.307 1.00 94.19 147 PHE A O 1
ATOM 1168 N N . LEU A 1 148 ? -32.204 7.918 25.578 1.00 90.62 148 LEU A N 1
ATOM 1169 C CA . LEU A 1 148 ? -32.043 7.599 24.153 1.00 90.62 148 LEU A CA 1
ATOM 1170 C C . LEU A 1 148 ? -33.387 7.383 23.441 1.00 90.62 148 LEU A C 1
ATOM 1172 O O . LEU A 1 148 ? -33.520 7.709 22.264 1.00 90.62 148 LEU A O 1
ATOM 1176 N N . GLN A 1 149 ? -34.398 6.883 24.155 1.00 92.56 149 GLN A N 1
ATOM 1177 C CA . GLN A 1 149 ? -35.771 6.736 23.654 1.00 92.56 149 GLN A CA 1
ATOM 1178 C C . GLN A 1 149 ? -36.564 8.059 23.649 1.00 92.56 149 GLN A C 1
ATOM 1180 O O . GLN A 1 149 ? -37.714 8.080 23.212 1.00 92.56 149 GLN A O 1
ATOM 1185 N N . GLY A 1 150 ? -35.962 9.164 24.102 1.00 89.50 150 GLY A N 1
ATOM 1186 C CA . GLY A 1 150 ? -36.555 10.501 24.090 1.00 89.50 150 GLY A CA 1
ATOM 1187 C C . GLY A 1 150 ? -37.276 10.905 25.378 1.00 89.50 150 GLY A C 1
ATOM 1188 O O . GLY A 1 150 ? -37.881 11.978 25.411 1.00 89.50 150 GLY A O 1
ATOM 1189 N N . ASP A 1 151 ? -37.219 10.104 26.448 1.00 91.94 151 ASP A N 1
ATOM 1190 C CA . ASP A 1 151 ? -37.785 10.502 27.740 1.00 91.94 151 ASP A CA 1
ATOM 1191 C C . ASP A 1 151 ? -36.878 11.538 28.418 1.00 91.94 151 ASP A C 1
ATOM 1193 O O . ASP A 1 151 ? -35.798 11.230 28.912 1.00 91.94 151 ASP A O 1
ATOM 1197 N N . THR A 1 152 ? -37.314 12.796 28.467 1.00 88.94 152 THR A N 1
ATOM 1198 C CA . THR A 1 152 ? -36.556 13.879 29.115 1.00 88.94 152 THR A CA 1
ATOM 1199 C C . THR A 1 152 ? -36.782 13.965 30.629 1.00 88.94 152 THR A C 1
ATOM 1201 O O . THR A 1 152 ? -36.054 14.678 31.321 1.00 88.94 152 THR A O 1
ATOM 1204 N N . LEU A 1 153 ? -37.776 13.260 31.183 1.00 91.69 153 LEU A N 1
ATOM 1205 C CA . LEU A 1 153 ? -38.089 13.302 32.620 1.00 91.69 153 LEU A CA 1
ATOM 1206 C C . LEU A 1 153 ? -37.016 12.594 33.461 1.00 91.69 153 LEU A C 1
ATOM 1208 O O . LEU A 1 153 ? -36.855 12.894 34.649 1.00 91.69 153 LEU A O 1
ATOM 1212 N N . VAL A 1 154 ? -36.238 11.698 32.846 1.00 93.38 154 VAL A N 1
ATOM 1213 C CA . VAL A 1 154 ? -35.143 10.969 33.502 1.00 93.38 154 VAL A CA 1
ATOM 1214 C C . VAL A 1 154 ? -33.883 11.814 33.703 1.00 93.38 154 VAL A C 1
ATOM 1216 O O . VAL A 1 154 ? -33.053 11.445 34.531 1.00 93.38 154 VAL A O 1
ATOM 1219 N N . ILE A 1 155 ? -33.752 12.974 33.040 1.00 92.69 155 ILE A N 1
ATOM 1220 C CA . ILE A 1 155 ? -32.555 13.840 33.107 1.00 92.69 155 ILE A CA 1
ATOM 1221 C C . ILE A 1 155 ? -32.182 14.181 34.553 1.00 92.69 155 ILE A C 1
ATOM 1223 O O . ILE A 1 155 ? -31.021 14.071 34.947 1.00 92.69 155 ILE A O 1
ATOM 1227 N N . LYS A 1 156 ? -33.169 14.541 35.382 1.00 93.62 156 LYS A N 1
ATOM 1228 C CA . LYS A 1 156 ? -32.919 14.872 36.791 1.00 93.62 156 LYS A CA 1
ATOM 1229 C C . LYS A 1 156 ? -32.360 13.671 37.565 1.00 93.62 156 LYS A C 1
ATOM 1231 O O . LYS A 1 156 ? -31.447 13.831 38.369 1.00 93.62 156 LYS A O 1
ATOM 1236 N N . ARG A 1 157 ? -32.871 12.466 37.288 1.00 94.44 157 ARG A N 1
ATOM 1237 C CA . ARG A 1 157 ? -32.394 11.222 37.912 1.00 94.44 157 ARG A CA 1
ATOM 1238 C C . ARG A 1 157 ? -30.987 10.862 37.441 1.00 94.44 157 ARG A C 1
ATOM 1240 O O . ARG A 1 157 ? -30.173 10.472 38.268 1.00 94.44 157 ARG A O 1
ATOM 1247 N N . ILE A 1 158 ? -30.680 11.058 36.156 1.00 94.19 158 ILE A N 1
ATOM 1248 C CA . ILE A 1 158 ? -29.327 10.892 35.596 1.00 94.19 158 ILE A CA 1
ATOM 1249 C C . ILE A 1 158 ? -28.336 11.795 36.338 1.00 94.19 158 ILE A C 1
ATOM 1251 O O . ILE A 1 158 ? -27.321 11.320 36.847 1.00 94.19 158 ILE A O 1
ATOM 1255 N N . GLN A 1 159 ? -28.657 13.084 36.470 1.00 94.94 159 GLN A N 1
ATOM 1256 C CA . GLN A 1 159 ? -27.811 14.055 37.167 1.00 94.94 159 GLN A CA 1
ATOM 1257 C C . GLN A 1 159 ? -27.593 13.685 38.640 1.00 94.94 159 GLN A C 1
ATOM 1259 O O . GLN A 1 159 ? -26.468 13.753 39.137 1.00 94.94 159 GLN A O 1
ATOM 1264 N N . GLU A 1 160 ? -28.651 13.284 39.350 1.00 95.06 160 GLU A N 1
ATOM 1265 C CA . GLU A 1 160 ? -28.568 12.849 40.749 1.00 95.06 160 GLU A CA 1
ATOM 1266 C C . GLU A 1 160 ? -27.733 11.572 40.904 1.00 95.06 160 GLU A C 1
ATOM 1268 O O . GLU A 1 160 ? -26.895 11.493 41.810 1.00 95.06 160 GLU A O 1
ATOM 1273 N N . ASN A 1 161 ? -27.907 10.603 40.000 1.00 95.19 161 ASN A N 1
ATOM 1274 C CA . ASN A 1 161 ? -27.143 9.363 39.982 1.00 95.19 161 ASN A CA 1
ATOM 1275 C C . ASN A 1 161 ? -25.644 9.633 39.767 1.00 95.19 161 ASN A C 1
ATOM 1277 O O . ASN A 1 161 ? -24.841 9.266 40.626 1.00 95.19 161 ASN A O 1
ATOM 1281 N N . ILE A 1 162 ? -25.282 10.366 38.706 1.00 93.88 162 ILE A N 1
ATOM 1282 C CA . ILE A 1 162 ? -23.891 10.733 38.386 1.00 93.88 162 ILE A CA 1
ATOM 1283 C C . ILE A 1 162 ? -23.262 11.520 39.541 1.00 93.88 162 ILE A C 1
ATOM 1285 O O . ILE A 1 162 ? -22.168 11.187 40.002 1.00 93.88 162 ILE A O 1
ATOM 1289 N N . LYS A 1 163 ? -23.970 12.521 40.083 1.00 94.62 163 LYS A N 1
ATOM 1290 C CA . LYS A 1 163 ? -23.501 13.324 41.225 1.00 94.62 163 LYS A CA 1
ATOM 1291 C C . LYS A 1 163 ? -23.199 12.461 42.447 1.00 94.62 163 LYS A C 1
ATOM 1293 O O . LYS A 1 163 ? -22.166 12.650 43.099 1.00 94.62 163 LYS A O 1
ATOM 1298 N N . ARG A 1 164 ? -24.096 11.530 42.778 1.00 95.00 164 ARG A N 1
ATOM 1299 C CA . ARG A 1 164 ? -23.935 10.593 43.897 1.00 95.00 164 ARG A CA 1
ATOM 1300 C C . ARG A 1 164 ? -22.739 9.667 43.670 1.00 95.00 164 ARG A C 1
ATOM 1302 O O . ARG A 1 164 ? -21.944 9.497 44.593 1.00 95.00 164 ARG A O 1
ATOM 1309 N N . THR A 1 165 ? -22.594 9.112 42.470 1.00 93.25 165 THR A N 1
ATOM 1310 C CA . THR A 1 165 ? -21.504 8.192 42.116 1.00 93.25 165 THR A CA 1
ATOM 1311 C C . THR A 1 165 ? -20.142 8.886 42.155 1.00 93.25 165 THR A C 1
ATOM 1313 O O . THR A 1 165 ? -19.228 8.374 42.800 1.00 93.25 165 THR A O 1
ATOM 1316 N N . ILE A 1 166 ? -20.021 10.098 41.601 1.00 92.25 166 ILE A N 1
ATOM 1317 C CA . ILE A 1 166 ? -18.801 10.920 41.701 1.00 92.25 166 ILE A CA 1
ATOM 1318 C C . ILE A 1 166 ? -18.475 11.243 43.164 1.00 92.25 166 ILE A C 1
ATOM 1320 O O . ILE A 1 166 ? -17.340 11.074 43.605 1.00 92.25 166 ILE A O 1
ATOM 1324 N N . SER A 1 167 ? -19.467 11.674 43.951 1.00 91.44 167 SER A N 1
ATOM 1325 C CA . SER A 1 167 ? -19.241 12.094 45.345 1.00 91.44 167 SER A CA 1
ATOM 1326 C C . SER A 1 167 ? -18.748 10.949 46.234 1.00 91.44 167 SER A C 1
ATOM 1328 O O . SER A 1 167 ? -17.898 11.174 47.093 1.00 91.44 167 SER A O 1
ATOM 1330 N N . LYS A 1 168 ? -19.244 9.723 46.017 1.00 92.88 168 LYS A N 1
ATOM 1331 C CA . LYS A 1 168 ? -18.788 8.524 46.741 1.00 92.88 168 LYS A CA 1
ATOM 1332 C C . LYS A 1 168 ? -17.353 8.122 46.389 1.00 92.88 168 LYS A C 1
ATOM 1334 O O . LYS A 1 168 ? -16.668 7.553 47.230 1.00 92.88 168 LYS A O 1
ATOM 1339 N N . ASN A 1 169 ? -16.900 8.445 45.178 1.00 89.94 169 ASN A N 1
ATOM 1340 C CA . ASN A 1 169 ? -15.660 7.927 44.600 1.00 89.94 169 ASN A CA 1
ATOM 1341 C C . ASN A 1 169 ? -14.606 9.012 44.303 1.00 89.94 169 ASN A C 1
ATOM 1343 O O . ASN A 1 169 ? -13.617 8.751 43.623 1.00 89.94 169 ASN A O 1
ATOM 1347 N N . LYS A 1 170 ? -14.766 10.227 44.847 1.00 85.38 170 LYS A N 1
ATOM 1348 C CA . LYS A 1 170 ? -13.909 11.404 44.580 1.00 85.38 170 LYS A CA 1
ATOM 1349 C C . LYS A 1 170 ? -12.411 11.185 44.856 1.00 85.38 170 LYS A C 1
ATOM 1351 O O . LYS A 1 170 ? -11.567 11.889 44.303 1.00 85.38 170 LYS A O 1
ATOM 1356 N N . ASN A 1 171 ? -12.086 10.232 45.729 1.00 84.94 171 ASN A N 1
ATOM 1357 C CA . ASN A 1 171 ? -10.713 9.933 46.135 1.00 84.94 171 ASN A CA 1
ATOM 1358 C C . ASN A 1 171 ? -10.009 8.923 45.215 1.00 84.94 171 ASN A C 1
ATOM 1360 O O . ASN A 1 171 ? -8.819 8.679 45.410 1.00 84.94 171 ASN A O 1
ATOM 1364 N N . LEU A 1 172 ? -10.705 8.332 44.236 1.00 85.38 172 LEU A N 1
ATOM 1365 C CA . LEU A 1 172 ? -10.066 7.422 43.290 1.00 85.38 172 LEU A CA 1
ATOM 1366 C C . LEU A 1 172 ? -9.071 8.195 42.399 1.00 85.38 172 LEU A C 1
ATOM 1368 O O . LEU A 1 172 ? -9.410 9.260 41.866 1.00 85.38 172 LEU A O 1
ATOM 1372 N N . PRO A 1 173 ? -7.836 7.687 42.226 1.00 83.81 173 PRO A N 1
ATOM 1373 C CA . PRO A 1 173 ? -6.877 8.269 41.292 1.00 83.81 173 PRO A CA 1
ATOM 1374 C C . PRO A 1 173 ? -7.387 8.131 39.854 1.00 83.81 173 PRO A C 1
ATOM 1376 O O . PRO A 1 173 ? -8.254 7.311 39.583 1.00 83.81 173 PRO A O 1
ATOM 1379 N N . ARG A 1 174 ? -6.852 8.915 38.910 1.00 81.56 174 ARG A N 1
ATOM 1380 C CA . ARG A 1 174 ? -7.229 8.783 37.492 1.00 81.56 174 ARG A CA 1
ATOM 1381 C C . ARG A 1 174 ? -7.027 7.346 37.010 1.00 81.56 174 ARG A C 1
ATOM 1383 O O . ARG A 1 174 ? -5.913 6.832 37.099 1.00 81.56 174 ARG A O 1
ATOM 1390 N N . ALA A 1 175 ? -8.095 6.722 36.520 1.00 77.88 175 ALA A N 1
ATOM 1391 C CA . ALA A 1 175 ? -8.032 5.366 36.001 1.00 77.88 175 ALA A CA 1
ATOM 1392 C C . ALA A 1 175 ? -7.462 5.383 34.580 1.00 77.88 175 ALA A C 1
ATOM 1394 O O . ALA A 1 175 ? -7.785 6.259 33.775 1.00 77.88 175 ALA A O 1
ATOM 1395 N N . LEU A 1 176 ? -6.572 4.436 34.293 1.00 69.50 176 LEU A N 1
ATOM 1396 C CA . LEU A 1 176 ? -6.045 4.236 32.952 1.00 69.50 176 LEU A CA 1
ATOM 1397 C C . LEU A 1 176 ? -7.153 3.616 32.101 1.00 69.50 176 LEU A C 1
ATOM 1399 O O . LEU A 1 176 ? -7.641 2.535 32.436 1.00 69.50 176 LEU A O 1
ATOM 1403 N N . ILE A 1 177 ? -7.517 4.265 30.998 1.00 66.94 177 ILE A N 1
ATOM 1404 C CA . ILE A 1 177 ? -8.362 3.629 29.992 1.00 66.94 177 ILE A CA 1
ATOM 1405 C C . ILE A 1 177 ? -7.501 2.549 29.353 1.00 66.94 177 ILE A C 1
ATOM 1407 O O . ILE A 1 177 ? -6.606 2.829 28.554 1.00 66.94 177 ILE A O 1
ATOM 1411 N N . LYS A 1 178 ? -7.750 1.292 29.725 1.00 56.78 178 LYS A N 1
ATOM 1412 C CA . LYS A 1 178 ? -7.331 0.178 28.885 1.00 56.78 178 LYS A CA 1
ATOM 1413 C C . LYS A 1 178 ? -8.160 0.304 27.618 1.00 56.78 178 LYS A C 1
ATOM 1415 O O . LYS A 1 178 ? -9.350 0.009 27.637 1.00 56.78 178 LYS A O 1
ATOM 1420 N N . MET A 1 179 ? -7.552 0.819 26.554 1.00 53.19 179 MET A N 1
ATOM 1421 C CA . MET A 1 179 ? -8.159 0.776 25.230 1.00 53.19 179 MET A CA 1
ATOM 1422 C C . MET A 1 179 ? -8.196 -0.689 24.804 1.00 53.19 179 MET A C 1
ATOM 1424 O O . MET A 1 179 ? -7.271 -1.207 24.185 1.00 53.19 179 MET A O 1
ATOM 1428 N N . GLU A 1 180 ? -9.236 -1.390 25.228 1.00 45.75 180 GLU A N 1
ATOM 1429 C CA . GLU A 1 180 ? -9.562 -2.714 24.739 1.00 45.75 180 GLU A CA 1
ATOM 1430 C C . GLU A 1 180 ? -10.558 -2.510 23.599 1.00 45.75 180 GLU A C 1
ATOM 1432 O O . GLU A 1 180 ? -11.730 -2.228 23.822 1.00 45.75 180 GLU A O 1
ATOM 1437 N N . GLY A 1 181 ? -10.060 -2.555 22.362 1.00 47.44 181 GLY A N 1
ATOM 1438 C CA . GLY A 1 181 ? -10.902 -2.576 21.162 1.00 47.44 181 GLY A CA 1
ATOM 1439 C C . GLY A 1 181 ? -10.887 -1.316 20.299 1.00 47.44 181 GLY A C 1
ATOM 1440 O O . GLY A 1 181 ? -10.912 -1.464 19.082 1.00 47.44 181 GLY A O 1
ATOM 1441 N N . ASP A 1 182 ? -10.725 -0.115 20.859 1.00 44.75 182 ASP A N 1
ATOM 1442 C CA . ASP A 1 182 ? -10.586 1.105 20.046 1.00 44.75 182 ASP A CA 1
ATOM 1443 C C . ASP A 1 182 ? -9.113 1.372 19.735 1.00 44.75 182 ASP A C 1
ATOM 1445 O O . ASP A 1 182 ? -8.483 2.322 20.204 1.00 44.75 182 ASP A O 1
ATOM 1449 N N . GLN A 1 183 ? -8.550 0.492 18.902 1.00 48.69 183 GLN A N 1
ATOM 1450 C CA . GLN A 1 183 ? -7.431 0.894 18.062 1.00 48.69 183 GLN A CA 1
ATOM 1451 C C . GLN A 1 183 ? -7.896 2.153 17.323 1.00 48.69 183 GLN A C 1
ATOM 1453 O O . GLN A 1 183 ? -8.984 2.154 16.740 1.00 48.69 183 GLN A O 1
ATOM 1458 N N . LEU A 1 184 ? -7.083 3.218 17.313 1.00 45.03 184 LEU A N 1
ATOM 1459 C CA . LEU A 1 184 ? -7.137 4.193 16.221 1.00 45.03 184 LEU A CA 1
ATOM 1460 C C . LEU A 1 184 ? -7.436 3.394 14.952 1.00 45.03 184 LEU A C 1
ATOM 1462 O O . LEU A 1 184 ? -6.744 2.397 14.734 1.00 45.03 184 LEU A O 1
ATOM 1466 N N . VAL A 1 185 ? -8.481 3.762 14.194 1.00 47.94 185 VAL A N 1
ATOM 1467 C CA . VAL A 1 185 ? -8.869 3.102 12.932 1.00 47.94 185 VAL A CA 1
ATOM 1468 C C . VAL A 1 185 ? -7.758 3.359 11.915 1.00 47.94 185 VAL A C 1
ATOM 1470 O O . VAL A 1 185 ? -7.878 4.132 10.969 1.00 47.94 185 VAL A O 1
ATOM 1473 N N . SER A 1 186 ? -6.613 2.768 12.199 1.00 51.94 186 SER A N 1
ATOM 1474 C CA . SER A 1 186 ? -5.416 2.742 11.415 1.00 51.94 186 SER A CA 1
ATOM 1475 C C . SER A 1 186 ? -5.721 1.818 10.247 1.00 51.94 186 SER A C 1
ATOM 1477 O O . SER A 1 186 ? -6.497 0.866 10.399 1.00 51.94 186 SER A O 1
ATOM 1479 N N . PRO A 1 187 ? -5.182 2.098 9.057 1.00 57.28 187 PRO A N 1
ATOM 1480 C CA . PRO A 1 187 ? -5.196 1.126 7.982 1.00 57.28 187 PRO A CA 1
ATOM 1481 C C . PRO A 1 187 ? -4.738 -0.222 8.548 1.00 57.28 187 PRO A C 1
ATOM 1483 O O . PRO A 1 187 ? -3.662 -0.306 9.137 1.00 57.28 187 PRO A O 1
ATOM 1486 N N . ASN A 1 188 ? -5.570 -1.258 8.409 1.00 64.81 188 ASN A N 1
ATOM 1487 C CA . ASN A 1 188 ? -5.247 -2.586 8.936 1.00 64.81 188 ASN A CA 1
ATOM 1488 C C . ASN A 1 188 ? -3.943 -3.129 8.324 1.00 64.81 188 ASN A C 1
ATOM 1490 O O . ASN A 1 188 ? -3.322 -4.003 8.918 1.00 64.81 188 ASN A O 1
ATOM 1494 N N . ASP A 1 189 ? -3.546 -2.585 7.166 1.00 78.62 189 ASP A N 1
ATOM 1495 C CA . ASP A 1 189 ? -2.376 -2.986 6.400 1.00 78.62 189 ASP A CA 1
ATOM 1496 C C . ASP A 1 189 ? -1.495 -1.759 6.060 1.00 78.62 189 ASP A C 1
ATOM 1498 O O . ASP A 1 189 ? -1.660 -1.128 5.014 1.00 78.62 189 ASP A O 1
ATOM 1502 N N . ILE A 1 190 ? -0.544 -1.404 6.927 1.00 88.25 190 ILE A N 1
ATOM 1503 C CA . ILE A 1 190 ? 0.564 -0.476 6.651 1.00 88.25 190 ILE A CA 1
ATOM 1504 C C . ILE A 1 190 ? 1.828 -1.281 6.348 1.00 88.25 190 ILE A C 1
ATOM 1506 O O . ILE A 1 190 ? 2.265 -2.110 7.140 1.00 88.25 190 ILE A O 1
ATOM 1510 N N . SER A 1 191 ? 2.478 -0.995 5.223 1.00 90.44 191 SER A N 1
ATOM 1511 C CA . SER A 1 191 ? 3.712 -1.673 4.826 1.00 90.44 191 SER A CA 1
ATOM 1512 C C . SER A 1 191 ? 4.771 -0.717 4.296 1.00 90.44 191 SER A C 1
ATOM 1514 O O . SER A 1 191 ? 4.466 0.321 3.704 1.00 90.44 191 SER A O 1
ATOM 1516 N N . LEU A 1 192 ? 6.030 -1.104 4.487 1.00 92.50 192 LEU A N 1
ATOM 1517 C CA . LEU A 1 192 ? 7.196 -0.468 3.892 1.00 92.50 192 LEU A CA 1
ATOM 1518 C C . LEU A 1 192 ? 7.766 -1.396 2.820 1.00 92.50 192 LEU A C 1
ATOM 1520 O O . LEU A 1 192 ? 8.122 -2.537 3.101 1.00 92.50 192 LEU A O 1
ATOM 1524 N N . GLY A 1 193 ? 7.829 -0.908 1.588 1.00 91.75 193 GLY A N 1
ATOM 1525 C CA . GLY A 1 193 ? 8.315 -1.629 0.423 1.00 91.75 193 GLY A CA 1
ATOM 1526 C C . GLY A 1 193 ? 9.632 -1.088 -0.111 1.00 91.75 193 GLY A C 1
ATOM 1527 O O . GLY A 1 193 ? 9.874 0.119 -0.082 1.00 91.75 193 GLY A O 1
ATOM 1528 N N . PHE A 1 194 ? 10.442 -1.990 -0.655 1.00 92.44 194 PHE A N 1
ATOM 1529 C CA . PHE A 1 194 ? 11.641 -1.684 -1.421 1.00 92.44 194 PHE A CA 1
ATOM 1530 C C . PHE A 1 194 ? 11.635 -2.464 -2.737 1.00 92.44 194 PHE A C 1
ATOM 1532 O O . PHE A 1 194 ? 11.423 -3.678 -2.743 1.00 92.44 194 PHE A O 1
ATOM 1539 N N . TYR A 1 195 ? 11.869 -1.777 -3.852 1.00 89.69 195 TYR A N 1
ATOM 1540 C CA . TYR A 1 195 ? 11.834 -2.363 -5.191 1.00 89.69 195 TYR A CA 1
ATOM 1541 C C . TYR A 1 195 ? 13.048 -1.930 -5.999 1.00 89.69 195 TYR A C 1
ATOM 1543 O O . TYR A 1 195 ? 13.400 -0.754 -6.007 1.00 89.69 195 TYR A O 1
ATOM 1551 N N . ILE A 1 196 ? 13.639 -2.875 -6.721 1.00 88.88 196 ILE A N 1
ATOM 1552 C CA . ILE A 1 196 ? 14.677 -2.648 -7.719 1.00 88.88 196 ILE A CA 1
ATOM 1553 C C . ILE A 1 196 ? 14.100 -3.015 -9.082 1.00 88.88 196 ILE A C 1
ATOM 1555 O O . ILE A 1 196 ? 13.557 -4.096 -9.295 1.00 88.88 196 ILE A O 1
ATOM 1559 N N . ASN A 1 197 ? 14.234 -2.098 -10.018 1.00 87.06 197 ASN A N 1
ATOM 1560 C CA . ASN A 1 197 ? 13.615 -2.105 -11.323 1.00 87.06 197 ASN A CA 1
ATOM 1561 C C . ASN A 1 197 ? 14.703 -1.930 -12.381 1.00 87.06 197 ASN A C 1
ATOM 1563 O O . ASN A 1 197 ? 15.520 -1.016 -12.299 1.00 87.06 197 ASN A O 1
ATOM 1567 N N . TYR A 1 198 ? 14.695 -2.786 -13.390 1.00 86.75 198 TYR A N 1
ATOM 1568 C CA . TYR A 1 198 ? 15.583 -2.726 -14.537 1.00 86.75 198 TYR A CA 1
ATOM 1569 C C . TYR A 1 198 ? 14.772 -2.431 -15.793 1.00 86.75 198 TYR A C 1
ATOM 1571 O O . TYR A 1 198 ? 13.826 -3.150 -16.125 1.00 86.75 198 TYR A O 1
ATOM 1579 N N . PHE A 1 199 ? 15.168 -1.391 -16.512 1.00 81.31 199 PHE A N 1
ATOM 1580 C CA . PHE A 1 199 ? 14.586 -1.004 -17.785 1.00 81.31 199 PHE A CA 1
ATOM 1581 C C . PHE A 1 199 ? 15.635 -1.079 -18.886 1.00 81.31 199 PHE A C 1
ATOM 1583 O O . PHE A 1 199 ? 16.770 -0.634 -18.718 1.00 81.31 199 PHE A O 1
ATOM 1590 N N . LYS A 1 200 ? 15.226 -1.588 -20.046 1.00 82.25 200 LYS A N 1
ATOM 1591 C CA . LYS A 1 200 ? 16.030 -1.576 -21.265 1.00 82.25 200 LYS A CA 1
ATOM 1592 C C . LYS A 1 200 ? 15.187 -1.070 -22.428 1.00 82.25 200 LYS A C 1
ATOM 1594 O O . LYS A 1 200 ? 14.159 -1.663 -22.755 1.00 82.25 200 LYS A O 1
ATOM 1599 N N . LEU A 1 201 ? 15.642 0.003 -23.064 1.00 79.50 201 LEU A N 1
ATOM 1600 C CA . LEU A 1 201 ? 15.088 0.526 -24.306 1.00 79.50 201 LEU A CA 1
ATOM 1601 C C . LEU A 1 201 ? 16.102 0.300 -25.429 1.00 79.50 201 LEU A C 1
ATOM 1603 O O . LEU A 1 201 ? 17.190 0.875 -25.423 1.00 79.50 201 LEU A O 1
ATOM 1607 N N . SER A 1 202 ? 15.738 -0.547 -26.388 1.00 79.00 202 SER A N 1
ATOM 1608 C CA . SER A 1 202 ? 16.547 -0.826 -27.576 1.00 79.00 202 SER A CA 1
ATOM 1609 C C . SER A 1 202 ? 16.013 -0.026 -28.760 1.00 79.00 202 SER A C 1
ATOM 1611 O O . SER A 1 202 ? 14.890 -0.269 -29.198 1.00 79.00 202 SER A O 1
ATOM 1613 N N . LEU A 1 203 ? 16.825 0.889 -29.293 1.00 73.62 203 LEU A N 1
ATOM 1614 C CA . LEU A 1 203 ? 16.496 1.783 -30.416 1.00 73.62 203 LEU A CA 1
ATOM 1615 C C . LEU A 1 203 ? 17.071 1.266 -31.755 1.00 73.62 203 LEU A C 1
ATOM 1617 O O . LEU A 1 203 ? 17.325 2.039 -32.677 1.00 73.62 203 LEU A O 1
ATOM 1621 N N . GLY A 1 204 ? 17.362 -0.036 -31.846 1.00 72.81 204 GLY A N 1
ATOM 1622 C CA . GLY A 1 204 ? 18.196 -0.619 -32.899 1.00 72.81 204 GLY A CA 1
ATOM 1623 C C . GLY A 1 204 ? 19.632 -0.804 -32.407 1.00 72.81 204 GLY A C 1
ATOM 1624 O O . GLY A 1 204 ? 19.884 -1.743 -31.660 1.00 72.81 204 GLY A O 1
ATOM 1625 N N . ALA A 1 205 ? 20.550 0.083 -32.810 1.00 64.44 205 ALA A N 1
ATOM 1626 C CA . ALA A 1 205 ? 21.953 0.067 -32.371 1.00 64.44 205 ALA A CA 1
ATOM 1627 C C . ALA A 1 205 ? 22.214 0.743 -31.003 1.00 64.44 205 ALA A C 1
ATOM 1629 O O . ALA A 1 205 ? 22.995 0.196 -30.229 1.00 64.44 205 ALA A O 1
ATOM 1630 N N . PRO A 1 206 ? 21.586 1.890 -30.655 1.00 70.69 206 PRO A N 1
ATOM 1631 C CA . PRO A 1 206 ? 21.731 2.462 -29.323 1.00 70.69 206 PRO A CA 1
ATOM 1632 C C . PRO A 1 206 ? 20.865 1.716 -28.304 1.00 70.69 206 PRO A C 1
ATOM 1634 O O . PRO A 1 206 ? 19.683 1.436 -28.545 1.00 70.69 206 PRO A O 1
ATOM 1637 N N . GLU A 1 207 ? 21.445 1.448 -27.137 1.00 73.06 207 GLU A N 1
ATOM 1638 C CA . GLU A 1 207 ? 20.750 0.878 -25.987 1.00 73.06 207 GLU A CA 1
ATOM 1639 C C . GLU A 1 207 ? 20.759 1.868 -24.823 1.00 73.06 207 GLU A C 1
ATOM 1641 O O . GLU A 1 207 ? 21.802 2.405 -24.448 1.00 73.06 207 GLU A O 1
ATOM 1646 N N . ILE A 1 208 ? 19.587 2.070 -24.222 1.00 70.75 208 ILE A N 1
ATOM 1647 C CA . ILE A 1 208 ? 19.448 2.801 -22.963 1.00 70.75 208 ILE A CA 1
ATOM 1648 C C . ILE A 1 208 ? 19.056 1.797 -21.890 1.00 70.75 208 ILE A C 1
ATOM 1650 O O . ILE A 1 208 ? 18.015 1.139 -21.990 1.00 70.75 208 ILE A O 1
ATOM 1654 N N . LYS A 1 209 ? 19.892 1.678 -20.864 1.00 79.38 209 LYS A N 1
ATOM 1655 C CA . LYS A 1 209 ? 19.646 0.843 -19.689 1.00 79.38 209 LYS A CA 1
ATOM 1656 C C . LYS A 1 209 ? 19.415 1.750 -18.494 1.00 79.38 209 LYS A C 1
ATOM 1658 O O . LYS A 1 209 ? 20.078 2.768 -18.344 1.00 79.38 209 LYS A O 1
ATOM 1663 N N . SER A 1 210 ? 18.465 1.390 -17.645 1.00 76.94 210 SER A N 1
ATOM 1664 C CA . SER A 1 210 ? 18.223 2.109 -16.401 1.00 76.94 210 SER A CA 1
ATOM 1665 C C . SER A 1 210 ? 18.000 1.131 -15.266 1.00 76.94 210 SER A C 1
ATOM 1667 O O . SER A 1 210 ? 17.208 0.196 -15.390 1.00 76.94 210 SER A O 1
ATOM 1669 N N . ILE A 1 211 ? 18.706 1.362 -14.163 1.00 80.31 211 ILE A N 1
ATOM 1670 C CA . ILE A 1 211 ? 18.457 0.705 -12.885 1.00 80.31 211 ILE A CA 1
ATOM 1671 C C . ILE A 1 211 ? 17.800 1.724 -11.978 1.00 80.31 211 ILE A C 1
ATOM 1673 O O . ILE A 1 211 ? 18.236 2.868 -11.862 1.00 80.31 211 ILE A O 1
ATOM 1677 N N . ASN A 1 212 ? 16.740 1.291 -11.329 1.00 81.50 212 ASN A N 1
ATOM 1678 C CA . ASN A 1 212 ? 15.876 2.143 -10.563 1.00 81.50 212 ASN A CA 1
ATOM 1679 C C . ASN A 1 212 ? 15.558 1.485 -9.225 1.00 81.50 212 ASN A C 1
ATOM 1681 O O . ASN A 1 212 ? 15.239 0.304 -9.181 1.00 81.50 212 ASN A O 1
ATOM 1685 N N . SER A 1 213 ? 15.687 2.232 -8.136 1.00 85.75 213 SER A N 1
ATOM 1686 C CA . SER A 1 213 ? 15.392 1.771 -6.782 1.00 85.75 213 SER A CA 1
ATOM 1687 C C . SER A 1 213 ? 14.284 2.626 -6.189 1.00 85.75 213 SER A C 1
ATOM 1689 O O . SER A 1 213 ? 14.331 3.849 -6.281 1.00 85.75 213 SER A O 1
ATOM 1691 N N . MET A 1 214 ? 13.300 1.999 -5.558 1.00 87.81 214 MET A N 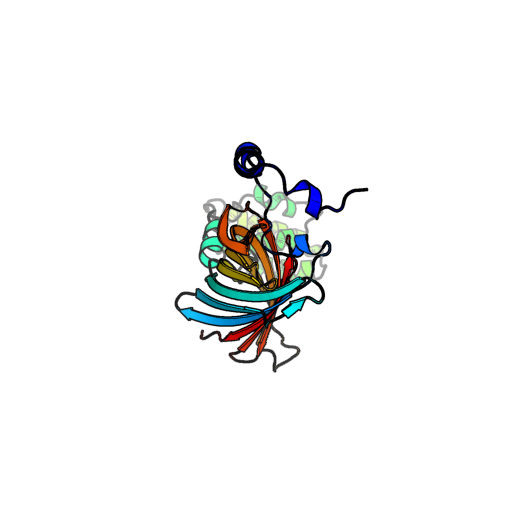1
ATOM 1692 C CA . MET A 1 214 ? 12.140 2.671 -4.984 1.00 87.81 214 MET A CA 1
ATOM 1693 C C . MET A 1 214 ? 11.930 2.228 -3.543 1.00 87.81 214 MET A C 1
ATOM 1695 O O . MET A 1 214 ? 11.872 1.031 -3.269 1.00 87.81 214 MET A O 1
ATOM 1699 N N . ILE A 1 215 ? 11.736 3.196 -2.649 1.00 88.69 215 ILE A N 1
ATOM 1700 C CA . ILE A 1 215 ? 11.219 2.980 -1.293 1.00 88.69 215 ILE A CA 1
ATOM 1701 C C . ILE A 1 215 ? 9.784 3.503 -1.262 1.00 88.69 215 ILE A C 1
ATOM 1703 O O . ILE A 1 215 ? 9.540 4.627 -1.700 1.00 88.69 215 ILE A O 1
ATOM 1707 N N . MET A 1 216 ? 8.835 2.714 -0.757 1.00 90.44 216 MET A N 1
ATOM 1708 C CA . MET A 1 216 ? 7.413 3.068 -0.768 1.00 90.44 216 MET A CA 1
ATOM 1709 C C . MET A 1 216 ? 6.724 2.708 0.543 1.00 90.44 216 MET A C 1
ATOM 1711 O O . MET A 1 216 ? 6.832 1.578 1.006 1.00 90.44 216 MET A O 1
ATOM 1715 N N . ILE A 1 217 ? 5.964 3.643 1.105 1.00 92.75 217 ILE A N 1
ATOM 1716 C CA . ILE A 1 217 ? 5.040 3.376 2.209 1.00 92.75 217 ILE A CA 1
ATOM 1717 C C . ILE A 1 217 ? 3.652 3.190 1.612 1.00 92.75 217 ILE A C 1
ATOM 1719 O O . ILE A 1 217 ? 3.211 3.988 0.784 1.00 92.75 217 ILE A O 1
ATOM 1723 N N . GLN A 1 218 ? 2.970 2.127 2.022 1.00 91.62 218 GLN A N 1
ATOM 1724 C CA . GLN A 1 218 ? 1.618 1.808 1.579 1.00 91.62 218 GLN A CA 1
ATOM 1725 C C . GLN A 1 218 ? 0.718 1.601 2.783 1.00 91.62 218 GLN A C 1
ATOM 1727 O O . GLN A 1 218 ? 1.143 1.037 3.787 1.00 91.62 218 GLN A O 1
ATOM 1732 N N . ALA A 1 219 ? -0.526 2.026 2.647 1.00 90.56 219 ALA A N 1
ATOM 1733 C CA . ALA A 1 219 ? -1.586 1.842 3.612 1.00 90.56 219 ALA A CA 1
ATOM 1734 C C . ALA A 1 219 ? -2.834 1.337 2.886 1.00 90.56 219 ALA A C 1
ATOM 1736 O O . ALA A 1 219 ? -3.208 1.861 1.834 1.00 90.56 219 ALA A O 1
ATOM 1737 N N . GLY A 1 220 ? -3.485 0.325 3.443 1.00 87.25 220 GLY A N 1
ATOM 1738 C CA . GLY A 1 220 ? -4.674 -0.273 2.862 1.00 87.25 220 GLY A CA 1
ATOM 1739 C C . GLY A 1 220 ? -5.681 -0.729 3.900 1.00 87.25 220 GLY A C 1
ATOM 1740 O O . GLY A 1 220 ? -5.387 -0.870 5.090 1.00 87.25 220 GLY A O 1
ATOM 1741 N N . LYS A 1 221 ? -6.902 -0.943 3.419 1.00 86.50 221 LYS A N 1
ATOM 1742 C CA . LYS A 1 221 ? -7.984 -1.534 4.193 1.00 86.50 221 LYS A CA 1
ATOM 1743 C C . LYS A 1 221 ? -8.669 -2.595 3.352 1.00 86.50 221 LYS A C 1
ATOM 1745 O O . LYS A 1 221 ? -9.054 -2.333 2.213 1.00 86.50 221 LYS A O 1
ATOM 1750 N N . THR A 1 222 ? -8.824 -3.771 3.943 1.00 84.75 222 THR A N 1
ATOM 1751 C CA . THR A 1 222 ? -9.586 -4.881 3.374 1.00 84.75 222 THR A CA 1
ATOM 1752 C C . THR A 1 222 ? -10.977 -4.901 3.996 1.00 84.75 222 THR A C 1
ATOM 1754 O O . THR A 1 222 ? -11.118 -4.833 5.217 1.00 84.75 222 THR A O 1
ATOM 1757 N N . PHE A 1 223 ? -11.999 -4.955 3.152 1.00 83.81 223 PHE A N 1
ATOM 1758 C CA . PHE A 1 223 ? -13.400 -5.053 3.527 1.00 83.81 223 PHE A CA 1
ATOM 1759 C C . PHE A 1 223 ? -13.879 -6.490 3.346 1.00 83.81 223 PHE A C 1
ATOM 1761 O O . PHE A 1 223 ? -13.526 -7.154 2.367 1.00 83.81 223 PHE A O 1
ATOM 1768 N N . ASP A 1 224 ? -14.703 -6.936 4.288 1.00 79.75 224 ASP A N 1
ATOM 1769 C CA . ASP A 1 224 ? -15.429 -8.194 4.171 1.00 79.75 224 ASP A CA 1
ATOM 1770 C C . ASP A 1 224 ? -16.503 -8.070 3.077 1.00 79.75 224 ASP A C 1
ATOM 1772 O O . ASP A 1 224 ? -17.221 -7.070 2.984 1.00 79.75 224 ASP A O 1
ATOM 1776 N N . THR A 1 225 ? -16.588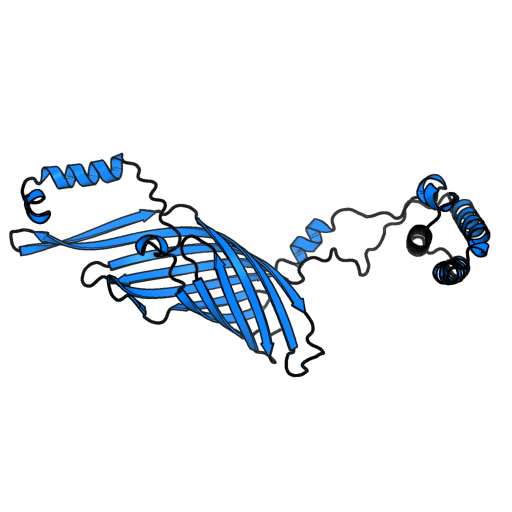 -9.084 2.224 1.00 81.81 225 THR A N 1
ATOM 1777 C CA . THR A 1 225 ? -17.477 -9.152 1.063 1.00 81.81 225 THR A CA 1
ATOM 1778 C C . THR A 1 225 ? -18.616 -10.133 1.306 1.00 81.81 225 THR A C 1
ATOM 1780 O O . THR A 1 225 ? -18.884 -11.008 0.489 1.00 81.81 225 THR A O 1
ATOM 1783 N N . SER A 1 226 ? -19.353 -9.954 2.404 1.00 77.94 226 SER A N 1
ATOM 1784 C CA . SER A 1 226 ? -20.503 -10.801 2.769 1.00 77.94 226 SER A CA 1
ATOM 1785 C C . SER A 1 226 ? -21.600 -10.886 1.691 1.00 77.94 226 SER A C 1
ATOM 1787 O O . SER A 1 226 ? -22.356 -11.855 1.651 1.00 77.94 226 SER A O 1
ATOM 1789 N N . PHE A 1 227 ? -21.664 -9.915 0.773 1.00 77.69 227 PHE A N 1
ATOM 1790 C CA . PHE A 1 227 ? -22.564 -9.924 -0.388 1.00 77.69 227 PHE A CA 1
ATOM 1791 C C . PHE A 1 227 ? -22.145 -10.902 -1.505 1.00 77.69 227 PHE A C 1
ATOM 1793 O O . PHE A 1 227 ? -22.939 -11.178 -2.404 1.00 77.69 227 PHE A O 1
ATOM 1800 N N . ALA A 1 228 ? -20.913 -11.413 -1.482 1.00 80.44 228 ALA A N 1
ATOM 1801 C CA . ALA A 1 228 ? -20.357 -12.310 -2.486 1.00 80.44 228 ALA A CA 1
ATOM 1802 C C . ALA A 1 228 ? -19.500 -13.387 -1.808 1.00 80.44 228 ALA A C 1
ATOM 1804 O O . ALA A 1 228 ? -18.302 -13.218 -1.624 1.00 80.44 228 ALA A O 1
ATOM 1805 N N . SER A 1 229 ? -20.107 -14.531 -1.487 1.00 78.31 229 SER A N 1
ATOM 1806 C CA . SER A 1 229 ? -19.474 -15.613 -0.713 1.00 78.31 229 SER A CA 1
ATOM 1807 C C . SER A 1 229 ? -18.237 -16.259 -1.354 1.00 78.31 229 SER A C 1
ATOM 1809 O O . SER A 1 229 ? -17.481 -16.935 -0.664 1.00 78.31 229 SER A O 1
ATOM 1811 N N . TRP A 1 230 ? -18.027 -16.084 -2.662 1.00 80.12 230 TRP A N 1
ATOM 1812 C CA . TRP A 1 230 ? -16.828 -16.550 -3.372 1.00 80.12 230 TRP A CA 1
ATOM 1813 C C . TRP A 1 230 ? -15.647 -15.570 -3.265 1.00 80.12 230 TRP A C 1
ATOM 1815 O O . TRP A 1 230 ? -14.519 -15.935 -3.596 1.00 80.12 230 TRP A O 1
ATOM 1825 N N . LEU A 1 231 ? -15.904 -14.336 -2.819 1.00 83.50 231 LEU A N 1
ATOM 1826 C CA . LEU A 1 231 ? -14.897 -13.335 -2.495 1.00 83.50 231 LEU A CA 1
ATOM 1827 C C . LEU A 1 231 ? -14.593 -13.417 -0.999 1.00 83.50 231 LEU A C 1
ATOM 1829 O O . LEU A 1 231 ? -15.482 -13.243 -0.170 1.00 83.50 231 LEU A O 1
ATOM 1833 N N . GLU A 1 232 ? -13.330 -13.651 -0.653 1.00 82.75 232 GLU A N 1
ATOM 1834 C CA . GLU A 1 232 ? -12.886 -13.625 0.748 1.00 82.75 232 GLU A CA 1
ATOM 1835 C C . GLU A 1 232 ? -12.596 -12.204 1.241 1.00 82.75 232 GLU A C 1
ATOM 1837 O O . GLU A 1 232 ? -12.491 -11.966 2.442 1.00 82.75 232 GLU A O 1
ATOM 1842 N N . GLY A 1 233 ? -12.423 -11.257 0.321 1.00 85.38 233 GLY A N 1
ATOM 1843 C CA . GLY A 1 233 ? -12.260 -9.857 0.671 1.00 85.38 233 GLY A CA 1
ATOM 1844 C C . GLY A 1 233 ? -11.965 -8.970 -0.527 1.00 85.38 233 GLY A C 1
ATOM 1845 O O . GLY A 1 233 ? -11.371 -9.389 -1.527 1.00 85.38 233 GLY A O 1
ATOM 1846 N N . LEU A 1 234 ? -12.355 -7.707 -0.388 1.00 89.75 234 LEU A N 1
ATOM 1847 C CA . LEU A 1 234 ? -12.038 -6.639 -1.326 1.00 89.75 234 LEU A CA 1
ATOM 1848 C C . LEU A 1 234 ? -11.297 -5.540 -0.573 1.00 89.75 234 LEU A C 1
ATOM 1850 O O . LEU A 1 234 ? -11.815 -4.983 0.387 1.00 89.75 234 LEU A O 1
ATOM 1854 N N . GLY A 1 235 ? -10.086 -5.220 -1.003 1.00 88.94 235 GLY A N 1
ATOM 1855 C CA . GLY A 1 235 ? -9.258 -4.189 -0.401 1.00 88.94 235 GLY A CA 1
ATOM 1856 C C . GLY A 1 235 ? -9.013 -3.018 -1.331 1.00 88.94 235 GLY A C 1
ATOM 1857 O O . GLY A 1 235 ? -8.909 -3.176 -2.547 1.00 88.94 235 GLY A O 1
ATOM 1858 N N . ILE A 1 236 ? -8.865 -1.842 -0.736 1.00 91.50 236 ILE A N 1
ATOM 1859 C CA . ILE A 1 236 ? -8.296 -0.665 -1.391 1.00 91.50 236 ILE A CA 1
ATOM 1860 C C . ILE A 1 236 ? -7.000 -0.309 -0.675 1.00 91.50 236 ILE A C 1
ATOM 1862 O O . ILE A 1 236 ? -6.908 -0.414 0.550 1.00 91.50 236 ILE A O 1
ATOM 1866 N N . TYR A 1 237 ? -5.993 0.100 -1.431 1.00 91.31 237 TYR A N 1
ATOM 1867 C CA . TYR A 1 237 ? -4.721 0.535 -0.877 1.00 91.31 237 TYR A CA 1
ATOM 1868 C C . TYR A 1 237 ? -4.182 1.735 -1.638 1.00 91.31 237 TYR A C 1
ATOM 1870 O O . TYR A 1 237 ? -4.456 1.934 -2.820 1.00 91.31 237 TYR A O 1
ATOM 1878 N N . GLY A 1 238 ? -3.422 2.556 -0.934 1.00 93.06 238 GLY A N 1
ATOM 1879 C CA . GLY A 1 238 ? -2.722 3.696 -1.490 1.00 93.06 238 GLY A CA 1
ATOM 1880 C C . GLY A 1 238 ? -1.332 3.793 -0.893 1.00 93.06 238 GLY A C 1
ATOM 1881 O O . GLY A 1 238 ? -1.036 3.194 0.140 1.00 93.06 238 GLY A O 1
ATOM 1882 N N . GLY A 1 239 ? -0.456 4.539 -1.541 1.00 91.38 239 GLY A N 1
ATOM 1883 C CA . GLY A 1 239 ? 0.896 4.713 -1.046 1.00 91.38 239 GLY A CA 1
ATOM 1884 C C . GLY A 1 239 ? 1.616 5.865 -1.702 1.00 91.38 239 GLY A C 1
ATOM 1885 O O . GLY A 1 239 ? 1.175 6.416 -2.712 1.00 91.38 239 GLY A O 1
ATOM 1886 N N . PHE A 1 240 ? 2.745 6.215 -1.112 1.00 92.31 240 PHE A N 1
ATOM 1887 C CA . PHE A 1 240 ? 3.684 7.151 -1.694 1.00 92.31 240 PHE A CA 1
ATOM 1888 C C . PHE A 1 240 ? 5.105 6.633 -1.523 1.00 92.31 240 PHE A C 1
ATOM 1890 O O . PHE A 1 240 ? 5.430 5.937 -0.558 1.00 92.31 240 PHE A O 1
ATOM 1897 N N . GLY A 1 241 ? 5.959 6.964 -2.478 1.00 88.00 241 GLY A N 1
ATOM 1898 C CA . GLY A 1 241 ? 7.327 6.494 -2.517 1.00 88.00 241 GLY A CA 1
ATOM 1899 C C . GLY A 1 241 ? 8.268 7.485 -3.169 1.00 88.00 241 GLY A C 1
ATOM 1900 O O . GLY A 1 241 ? 7.861 8.424 -3.858 1.00 88.00 241 GLY A O 1
ATOM 1901 N N . PHE A 1 242 ? 9.547 7.238 -2.935 1.00 85.06 242 PHE A N 1
ATOM 1902 C CA . PHE A 1 242 ? 10.646 7.948 -3.563 1.00 85.06 242 PHE A CA 1
ATOM 1903 C C . PHE A 1 242 ? 11.433 6.974 -4.413 1.00 85.06 242 PHE A C 1
ATOM 1905 O O . PHE A 1 242 ? 11.716 5.846 -4.003 1.00 85.06 242 PHE A O 1
ATOM 1912 N N . GLU A 1 243 ? 11.771 7.436 -5.602 1.00 81.69 243 GLU A N 1
ATOM 1913 C CA . GLU A 1 243 ? 12.428 6.648 -6.617 1.00 81.69 243 GLU A CA 1
ATOM 1914 C C . GLU A 1 243 ? 13.743 7.303 -7.028 1.00 81.69 243 GLU A C 1
ATOM 1916 O O . GLU A 1 243 ? 13.800 8.507 -7.269 1.00 81.69 243 GLU A O 1
ATOM 1921 N N . PHE A 1 244 ? 14.787 6.490 -7.113 1.00 78.44 244 PHE A N 1
ATOM 1922 C CA . PHE A 1 244 ? 16.154 6.871 -7.443 1.00 78.44 244 PHE A CA 1
ATOM 1923 C C . PHE A 1 244 ? 16.570 6.081 -8.677 1.00 78.44 244 PHE A C 1
ATOM 1925 O O . PHE A 1 244 ? 16.263 4.892 -8.774 1.00 78.44 244 PHE A O 1
ATOM 1932 N N . SER A 1 245 ? 17.268 6.701 -9.625 1.00 72.44 245 SER A N 1
ATOM 1933 C CA . SER A 1 245 ? 17.648 6.019 -10.865 1.00 72.44 245 SER A CA 1
ATOM 1934 C C . SER A 1 245 ? 19.091 6.278 -11.260 1.00 72.44 245 SER A C 1
ATOM 1936 O O . SER A 1 245 ? 19.657 7.321 -10.954 1.00 72.44 245 SER A O 1
ATOM 1938 N N . ASN A 1 246 ? 19.680 5.315 -11.957 1.00 71.69 246 ASN A N 1
ATOM 1939 C CA . ASN A 1 246 ? 20.923 5.471 -12.694 1.00 71.69 246 ASN A CA 1
ATOM 1940 C C . ASN A 1 246 ? 20.667 5.017 -14.137 1.00 71.69 246 ASN A C 1
ATOM 1942 O O . ASN A 1 246 ? 19.984 4.007 -14.355 1.00 71.69 246 ASN A O 1
ATOM 1946 N N . ILE A 1 247 ? 21.136 5.789 -15.113 1.00 70.19 247 ILE A N 1
ATOM 1947 C CA . ILE A 1 247 ? 20.955 5.519 -16.540 1.00 70.19 247 ILE A CA 1
ATOM 1948 C C . ILE A 1 247 ? 22.304 5.355 -17.210 1.00 70.19 247 ILE A C 1
ATOM 1950 O O . ILE A 1 247 ? 23.123 6.267 -17.191 1.00 70.19 247 ILE A O 1
ATOM 1954 N N . ASP A 1 248 ? 22.457 4.239 -17.910 1.00 71.19 248 ASP A N 1
ATOM 1955 C CA . ASP A 1 248 ? 23.581 3.968 -18.789 1.00 71.19 248 ASP A CA 1
ATOM 1956 C C . ASP A 1 248 ? 23.126 4.086 -20.247 1.00 71.19 248 ASP A C 1
ATOM 1958 O O . ASP A 1 248 ? 22.230 3.370 -20.711 1.00 71.19 248 ASP A O 1
ATOM 1962 N N . LEU A 1 249 ? 23.749 5.008 -20.976 1.00 69.75 249 LEU A N 1
ATOM 1963 C CA . LEU A 1 249 ? 23.577 5.195 -22.411 1.00 69.75 249 LEU A CA 1
ATOM 1964 C C . LEU A 1 249 ? 24.752 4.546 -23.140 1.00 69.75 249 LEU A C 1
ATOM 1966 O O . LEU A 1 249 ? 25.891 4.983 -22.972 1.00 69.75 249 LEU A O 1
ATOM 1970 N N . SER A 1 250 ? 24.470 3.567 -23.997 1.00 73.44 250 SER A N 1
ATOM 1971 C CA . SER A 1 250 ? 25.470 2.919 -24.851 1.00 73.44 250 SER A CA 1
ATOM 1972 C C . SER A 1 250 ? 25.135 3.131 -26.330 1.00 73.44 250 SER A C 1
ATOM 1974 O O . SER A 1 250 ? 24.023 2.825 -26.768 1.00 73.44 250 SER A O 1
ATOM 1976 N N . TYR A 1 251 ? 26.087 3.648 -27.111 1.00 69.19 251 TYR A N 1
ATOM 1977 C CA . TYR A 1 251 ? 25.942 3.816 -28.561 1.00 69.19 251 TYR A CA 1
ATOM 1978 C C . TYR A 1 251 ? 27.260 3.590 -29.307 1.00 69.19 251 TYR A C 1
ATOM 1980 O O . TYR A 1 251 ? 28.332 3.942 -28.820 1.00 69.19 251 TYR A O 1
ATOM 1988 N N . THR A 1 252 ? 27.168 3.047 -30.521 1.00 71.44 252 THR A N 1
ATOM 1989 C CA . THR A 1 252 ? 28.309 2.902 -31.434 1.00 71.44 252 THR A CA 1
ATOM 1990 C C . THR A 1 252 ? 28.374 4.113 -32.360 1.00 71.44 252 THR A C 1
ATOM 1992 O O . THR A 1 252 ? 27.425 4.405 -33.093 1.00 71.44 252 THR A O 1
ATOM 1995 N N . TYR A 1 253 ? 29.489 4.836 -32.326 1.00 66.31 253 TYR A N 1
ATOM 1996 C CA . TYR A 1 253 ? 29.785 5.931 -33.242 1.00 66.31 253 TYR A CA 1
ATOM 1997 C C . TYR A 1 253 ? 30.677 5.428 -34.373 1.00 66.31 253 TYR A C 1
ATOM 1999 O O . TYR A 1 253 ? 31.810 5.018 -34.130 1.00 66.31 253 TYR A O 1
ATOM 2007 N N . THR A 1 254 ? 30.190 5.507 -35.609 1.00 65.69 254 THR A N 1
ATOM 2008 C CA . THR A 1 254 ? 31.003 5.246 -36.800 1.00 65.69 254 THR A CA 1
ATOM 2009 C C . THR A 1 254 ? 31.456 6.573 -37.399 1.00 65.69 254 THR A C 1
ATOM 2011 O O . THR A 1 254 ? 30.627 7.403 -37.780 1.00 65.69 254 THR A O 1
ATOM 2014 N N . ASN A 1 255 ? 32.770 6.788 -37.469 1.00 63.75 255 ASN A N 1
ATOM 2015 C CA . ASN A 1 255 ? 33.349 7.999 -38.046 1.00 63.75 255 ASN A CA 1
ATOM 2016 C C . ASN A 1 255 ? 33.232 7.998 -39.587 1.00 63.75 255 ASN A C 1
ATOM 2018 O O . ASN A 1 255 ? 32.937 6.978 -40.206 1.00 63.75 255 ASN A O 1
ATOM 2022 N N . THR A 1 256 ? 33.521 9.131 -40.230 1.00 64.25 256 THR A N 1
ATOM 2023 C CA . THR A 1 256 ? 33.557 9.308 -41.696 1.00 64.25 256 THR A CA 1
ATOM 2024 C C . THR A 1 256 ? 34.536 8.371 -42.414 1.00 64.25 256 THR A C 1
ATOM 2026 O O . THR A 1 256 ? 34.427 8.197 -43.625 1.00 64.25 256 THR A O 1
ATOM 2029 N N . LEU A 1 257 ? 35.450 7.743 -41.669 1.00 70.94 257 LEU A N 1
ATOM 2030 C CA . LEU A 1 257 ? 36.406 6.731 -42.128 1.00 70.94 257 LEU A CA 1
ATOM 2031 C C . LEU A 1 257 ? 35.911 5.280 -41.937 1.00 70.94 257 LEU A C 1
ATOM 2033 O O . LEU A 1 257 ? 36.691 4.350 -42.102 1.00 70.94 257 LEU A O 1
ATOM 2037 N N . ASN A 1 258 ? 34.636 5.065 -41.590 1.00 69.06 258 ASN A N 1
ATOM 2038 C CA . ASN A 1 258 ? 34.034 3.757 -41.268 1.00 69.06 258 ASN A CA 1
ATOM 2039 C C . ASN A 1 258 ? 34.623 3.024 -40.045 1.00 69.06 258 ASN A C 1
ATOM 2041 O O . ASN A 1 258 ? 34.281 1.871 -39.785 1.00 69.06 258 ASN A O 1
ATOM 2045 N N . GLU A 1 259 ? 35.444 3.692 -39.241 1.00 69.19 259 GLU A N 1
ATOM 2046 C CA . GLU A 1 259 ? 35.900 3.178 -37.948 1.00 69.19 259 GLU A CA 1
ATOM 2047 C C . GLU A 1 259 ? 34.797 3.337 -36.898 1.00 69.19 259 GLU A C 1
ATOM 2049 O O . GLU A 1 259 ? 34.230 4.423 -36.749 1.00 69.19 259 GLU A O 1
ATOM 2054 N N . SER A 1 260 ? 34.477 2.254 -36.187 1.00 63.91 260 SER A N 1
ATOM 2055 C CA . SER A 1 260 ? 33.417 2.226 -35.174 1.00 63.91 260 SER A CA 1
ATOM 2056 C C . SER A 1 260 ? 34.006 2.205 -33.767 1.00 63.91 260 SER A C 1
ATOM 2058 O O . SER A 1 260 ? 34.854 1.370 -33.470 1.00 63.91 260 SER A O 1
ATOM 2060 N N . ASN A 1 261 ? 33.535 3.111 -32.912 1.00 70.12 261 ASN A N 1
ATOM 2061 C CA . ASN A 1 261 ? 33.899 3.201 -31.503 1.00 70.12 261 ASN A CA 1
ATOM 2062 C C . ASN A 1 261 ? 32.646 3.099 -30.634 1.00 70.12 261 ASN A C 1
ATOM 2064 O O . ASN A 1 261 ? 31.682 3.840 -30.846 1.00 70.12 261 ASN A O 1
ATOM 2068 N N . ASP A 1 262 ? 32.686 2.232 -29.627 1.00 72.81 262 ASP A N 1
ATOM 2069 C CA . ASP A 1 262 ? 31.613 2.110 -28.644 1.00 72.81 262 ASP A CA 1
ATOM 2070 C C . ASP A 1 262 ? 31.792 3.147 -27.535 1.00 72.81 262 ASP A C 1
ATOM 2072 O O . ASP A 1 262 ? 32.858 3.267 -26.930 1.00 72.81 262 ASP A O 1
ATOM 2076 N N . ILE A 1 263 ? 30.738 3.917 -27.273 1.00 71.62 263 ILE A N 1
ATOM 2077 C CA . ILE A 1 263 ? 30.716 4.962 -26.253 1.00 71.62 263 ILE A CA 1
ATOM 2078 C C . ILE A 1 263 ? 29.650 4.600 -25.221 1.00 71.62 263 ILE A C 1
ATOM 2080 O O . ILE A 1 263 ? 28.494 4.345 -25.567 1.00 71.62 263 ILE A O 1
ATOM 2084 N N . SER A 1 264 ? 30.040 4.610 -23.944 1.00 68.38 264 SER A N 1
ATOM 2085 C CA . SER A 1 264 ? 29.147 4.406 -22.802 1.00 68.38 264 SER A CA 1
ATOM 2086 C C . SER A 1 264 ? 29.231 5.601 -21.857 1.00 68.38 264 SER A C 1
ATOM 2088 O O . SER A 1 264 ? 30.327 5.964 -21.434 1.00 68.38 264 SER A O 1
ATOM 2090 N N . LYS A 1 265 ? 28.092 6.214 -21.522 1.00 70.25 265 LYS A N 1
ATOM 2091 C CA . LYS A 1 265 ? 27.998 7.299 -20.531 1.00 70.25 265 LYS A CA 1
ATOM 2092 C C . LYS A 1 265 ? 26.938 6.970 -19.485 1.00 70.25 265 LYS A C 1
ATOM 2094 O O . LYS A 1 265 ? 25.840 6.553 -19.848 1.00 70.25 265 LYS A O 1
ATOM 2099 N N . SER A 1 266 ? 27.266 7.193 -18.215 1.00 64.12 266 SER A N 1
ATOM 2100 C CA . SER A 1 266 ? 26.381 6.953 -17.072 1.00 64.12 266 SER A CA 1
ATOM 2101 C C . SER A 1 266 ? 25.917 8.273 -16.462 1.00 64.12 266 SER A C 1
ATOM 2103 O O . SER A 1 266 ? 26.713 9.192 -16.278 1.00 64.12 266 SER A O 1
ATOM 2105 N N . PHE A 1 267 ? 24.634 8.359 -16.128 1.00 67.25 267 PHE A N 1
ATOM 2106 C CA . PHE A 1 267 ? 23.997 9.534 -15.544 1.00 67.25 267 PHE A CA 1
ATOM 2107 C C . PHE A 1 267 ? 23.197 9.123 -14.308 1.00 67.25 267 PHE A C 1
ATOM 2109 O O . PHE A 1 267 ? 22.265 8.323 -14.403 1.00 67.2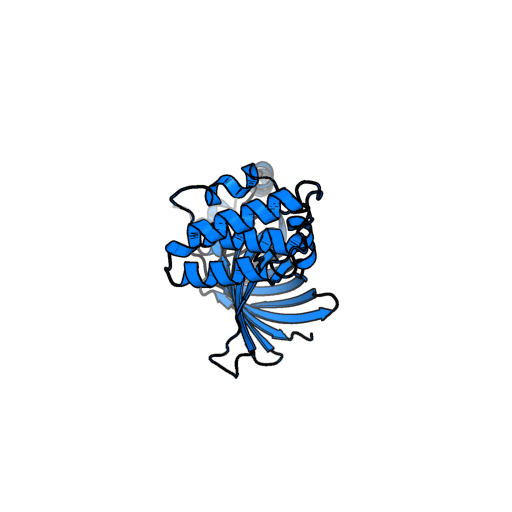5 267 PHE A O 1
ATOM 2116 N N . SER A 1 268 ? 23.514 9.715 -13.154 1.00 64.00 268 SER A N 1
ATOM 2117 C CA . SER A 1 268 ? 22.680 9.563 -11.959 1.00 64.00 268 SER A CA 1
ATOM 2118 C C . SER A 1 268 ? 21.428 10.425 -12.104 1.00 64.00 268 SER A C 1
ATOM 2120 O O . SER A 1 268 ? 21.519 11.631 -12.320 1.00 64.00 268 SER A O 1
ATOM 2122 N N . GLY A 1 269 ? 20.258 9.809 -11.988 1.00 60.56 269 GLY A N 1
ATOM 2123 C CA . GLY A 1 269 ? 18.970 10.487 -11.999 1.00 60.56 269 GLY A CA 1
ATOM 2124 C C . GLY A 1 269 ? 18.574 11.016 -10.623 1.00 60.56 269 GLY A C 1
ATOM 2125 O O . GLY A 1 269 ? 18.966 10.470 -9.590 1.00 60.56 269 GLY A O 1
ATOM 2126 N N . GLY A 1 270 ? 17.785 12.090 -10.615 1.00 61.50 270 GLY A N 1
ATOM 2127 C CA . GLY A 1 270 ? 17.260 12.700 -9.394 1.00 61.50 270 GLY A CA 1
ATOM 2128 C C . GLY A 1 270 ? 16.128 11.902 -8.739 1.00 61.50 270 GLY A C 1
ATOM 2129 O O . GLY A 1 270 ? 15.557 10.983 -9.328 1.00 61.50 270 GLY A O 1
ATOM 2130 N N . ASN A 1 271 ? 15.775 12.297 -7.513 1.00 60.41 271 ASN A N 1
ATOM 2131 C CA . ASN A 1 271 ? 14.688 11.680 -6.754 1.00 60.41 271 ASN A CA 1
ATOM 2132 C C . ASN A 1 271 ? 13.337 12.023 -7.399 1.00 60.41 271 ASN A C 1
ATOM 2134 O O . ASN A 1 271 ? 12.995 13.199 -7.540 1.00 60.41 271 ASN A O 1
ATOM 2138 N N . ALA A 1 272 ? 12.543 11.010 -7.737 1.00 74.88 272 ALA A N 1
ATOM 2139 C CA . ALA A 1 272 ? 11.191 11.181 -8.257 1.00 74.88 272 ALA A CA 1
ATOM 2140 C C . ALA A 1 272 ? 10.153 10.713 -7.232 1.00 74.88 272 ALA A C 1
ATOM 2142 O O . ALA A 1 272 ? 10.247 9.616 -6.683 1.00 74.88 272 ALA A O 1
ATOM 2143 N N . PHE A 1 273 ? 9.141 11.545 -6.991 1.00 80.56 273 PHE A N 1
ATOM 2144 C CA . PHE A 1 273 ? 7.988 11.155 -6.187 1.00 80.56 273 PHE A CA 1
ATOM 2145 C C . PHE A 1 273 ? 7.084 10.192 -6.965 1.00 80.56 273 PHE A C 1
ATOM 2147 O O . PHE A 1 273 ? 6.841 10.372 -8.165 1.00 80.56 273 PHE A O 1
ATOM 2154 N N . ARG A 1 274 ? 6.551 9.197 -6.258 1.00 83.06 274 ARG A N 1
ATOM 2155 C CA . ARG A 1 274 ? 5.581 8.223 -6.758 1.00 83.06 274 ARG A CA 1
ATOM 2156 C C . ARG A 1 274 ? 4.375 8.181 -5.842 1.00 83.06 274 ARG A C 1
ATOM 2158 O O . ARG A 1 274 ? 4.528 7.991 -4.644 1.00 83.06 274 ARG A O 1
ATOM 2165 N N . GLY A 1 275 ? 3.188 8.315 -6.413 1.00 88.75 275 GLY A N 1
ATOM 2166 C CA . GLY A 1 275 ? 1.932 7.955 -5.765 1.00 88.75 275 GLY A CA 1
ATOM 2167 C C . GLY A 1 275 ? 1.450 6.600 -6.272 1.00 88.75 275 GLY A C 1
ATOM 2168 O O . GLY A 1 275 ? 1.708 6.238 -7.418 1.00 88.75 275 GLY A O 1
ATOM 2169 N N . LEU A 1 276 ? 0.722 5.868 -5.443 1.00 90.38 276 LEU A N 1
ATOM 2170 C CA . LEU A 1 276 ? 0.076 4.616 -5.810 1.00 90.38 276 LEU A CA 1
ATOM 2171 C C . LEU A 1 276 ? -1.360 4.620 -5.291 1.00 90.38 276 LEU A C 1
ATOM 2173 O O . LEU A 1 276 ? -1.613 5.027 -4.158 1.00 90.38 276 LEU A O 1
ATOM 2177 N N . ILE A 1 277 ? -2.283 4.121 -6.107 1.00 92.88 277 ILE A N 1
ATOM 2178 C CA . ILE A 1 277 ? -3.624 3.720 -5.681 1.00 92.88 277 ILE A CA 1
ATOM 2179 C C . ILE A 1 277 ? -3.959 2.379 -6.319 1.00 92.88 277 ILE A C 1
ATOM 2181 O O . ILE A 1 277 ? -3.689 2.168 -7.498 1.00 92.88 277 ILE A O 1
ATOM 2185 N N . GLY A 1 278 ? -4.537 1.464 -5.557 1.00 91.81 278 GLY A N 1
ATOM 2186 C CA . GLY A 1 278 ? -4.826 0.127 -6.034 1.00 91.81 278 GLY A CA 1
ATOM 2187 C C . GLY A 1 278 ? -5.975 -0.544 -5.312 1.00 91.81 278 GLY A C 1
ATOM 2188 O O . GLY A 1 278 ? -6.472 -0.090 -4.279 1.00 91.81 278 GLY A O 1
ATOM 2189 N N . THR A 1 279 ? -6.396 -1.649 -5.905 1.00 93.31 279 THR A N 1
ATOM 2190 C CA . THR A 1 279 ? -7.435 -2.536 -5.397 1.00 93.31 279 THR A CA 1
ATOM 2191 C C . THR A 1 279 ? -6.894 -3.955 -5.333 1.00 93.31 279 THR A C 1
ATOM 2193 O O . THR A 1 279 ? -6.100 -4.370 -6.181 1.00 93.31 279 THR A O 1
ATOM 2196 N N . ARG A 1 280 ? -7.302 -4.685 -4.298 1.00 90.69 280 ARG A N 1
ATOM 2197 C CA . ARG A 1 280 ? -6.964 -6.089 -4.065 1.00 90.69 280 ARG A CA 1
ATOM 2198 C C . ARG A 1 280 ? -8.252 -6.889 -3.992 1.00 90.69 280 ARG A C 1
ATOM 2200 O O . ARG A 1 280 ? -9.154 -6.519 -3.251 1.00 90.69 280 ARG A O 1
ATOM 2207 N N . MET A 1 281 ? -8.323 -7.995 -4.709 1.00 91.81 281 MET A N 1
ATOM 2208 C CA . MET A 1 281 ? -9.433 -8.937 -4.647 1.00 91.81 281 MET A CA 1
ATOM 2209 C C . MET A 1 281 ? -8.895 -10.292 -4.218 1.00 91.81 281 MET A C 1
ATOM 2211 O O . MET A 1 281 ? -8.006 -10.828 -4.875 1.00 91.81 281 MET A O 1
ATOM 2215 N N . LYS A 1 282 ? -9.418 -10.841 -3.124 1.00 88.75 282 LYS A N 1
ATOM 2216 C CA . LYS A 1 282 ? -8.981 -12.134 -2.600 1.00 88.75 282 LYS A CA 1
ATOM 2217 C C . LYS A 1 282 ? -9.999 -13.217 -2.927 1.00 88.75 282 LYS A C 1
ATOM 2219 O O . LYS A 1 282 ? -11.173 -13.105 -2.571 1.00 88.75 282 LYS A O 1
ATOM 2224 N N . ILE A 1 283 ? -9.530 -14.268 -3.591 1.00 88.94 283 ILE A N 1
ATOM 2225 C CA . ILE A 1 283 ? -10.303 -15.463 -3.924 1.00 88.94 283 ILE A CA 1
ATOM 2226 C C . ILE A 1 283 ? -9.508 -16.660 -3.410 1.00 88.94 283 ILE A C 1
ATOM 2228 O O . ILE A 1 283 ? -8.475 -17.020 -3.977 1.00 88.94 283 ILE A O 1
ATOM 2232 N N . SER A 1 284 ? -9.988 -17.297 -2.342 1.00 85.00 284 SER A N 1
ATOM 2233 C CA . SER A 1 284 ? -9.252 -18.378 -1.683 1.00 85.00 284 SER A CA 1
ATOM 2234 C C . SER A 1 284 ? -7.836 -17.931 -1.256 1.00 85.00 284 SER A C 1
ATOM 2236 O O . SER A 1 284 ? -7.647 -16.857 -0.686 1.00 85.00 284 SER A O 1
ATOM 2238 N N . PHE A 1 285 ? -6.812 -18.728 -1.557 1.00 82.19 285 PHE A N 1
ATOM 2239 C CA . PHE A 1 285 ? -5.402 -18.425 -1.284 1.00 82.19 285 PHE A CA 1
ATOM 2240 C C . PHE A 1 285 ? -4.742 -17.493 -2.320 1.00 82.19 285 PHE A C 1
ATOM 2242 O O . PHE A 1 285 ? -3.535 -17.251 -2.240 1.00 82.19 285 PHE A O 1
ATOM 2249 N N . VAL A 1 286 ? -5.505 -16.991 -3.298 1.00 89.00 286 VAL A N 1
ATOM 2250 C CA . VAL A 1 286 ? -5.005 -16.155 -4.394 1.00 89.00 286 VAL A CA 1
ATOM 2251 C C . VAL A 1 286 ? -5.510 -14.725 -4.253 1.00 89.00 286 VAL A C 1
ATOM 2253 O O . VAL A 1 286 ? -6.698 -14.463 -4.071 1.00 89.00 286 VAL A O 1
ATOM 2256 N N . ASP A 1 287 ? -4.588 -13.787 -4.397 1.00 89.50 287 ASP A N 1
ATOM 2257 C CA . ASP A 1 287 ? -4.839 -12.358 -4.407 1.00 89.50 287 ASP A CA 1
ATOM 2258 C C . ASP A 1 287 ? -4.673 -11.807 -5.819 1.00 89.50 287 ASP A C 1
ATOM 2260 O O . ASP A 1 287 ? -3.666 -12.051 -6.471 1.00 89.50 287 ASP A O 1
ATOM 2264 N N . PHE A 1 288 ? -5.631 -11.024 -6.291 1.00 92.12 288 PHE A N 1
ATOM 2265 C CA . PHE A 1 288 ? -5.544 -10.285 -7.544 1.00 92.12 288 PHE A CA 1
ATOM 2266 C C . PHE A 1 288 ? -5.364 -8.803 -7.239 1.00 92.12 288 PHE A C 1
ATOM 2268 O O . PHE A 1 288 ? -6.092 -8.240 -6.422 1.00 92.12 288 PHE A O 1
ATOM 2275 N N . TYR A 1 289 ? -4.412 -8.167 -7.911 1.00 90.69 289 TYR A N 1
ATOM 2276 C CA . TYR A 1 289 ? -4.065 -6.763 -7.712 1.00 90.69 289 TYR A CA 1
ATOM 2277 C C . TYR A 1 289 ? -4.258 -5.983 -9.000 1.00 90.69 289 TYR A C 1
ATOM 2279 O O . TYR A 1 289 ? -3.841 -6.432 -10.071 1.00 90.69 289 TYR A O 1
ATOM 2287 N N . ILE A 1 290 ? -4.836 -4.793 -8.877 1.00 91.94 290 ILE A N 1
ATOM 2288 C CA . ILE A 1 290 ? -4.841 -3.777 -9.928 1.00 91.94 290 ILE A CA 1
ATOM 2289 C C . ILE A 1 290 ? -4.438 -2.462 -9.274 1.00 91.94 290 ILE A C 1
ATOM 2291 O O . ILE A 1 290 ? -5.164 -1.962 -8.413 1.00 91.94 290 ILE A O 1
ATOM 2295 N N . ASP A 1 291 ? -3.306 -1.899 -9.684 1.00 91.00 291 ASP A N 1
ATOM 2296 C CA . ASP A 1 291 ? -2.809 -0.624 -9.172 1.00 91.00 291 ASP A CA 1
ATOM 2297 C C . ASP A 1 291 ? -2.401 0.348 -10.274 1.00 91.00 291 ASP A C 1
ATOM 2299 O O . ASP A 1 291 ? -1.918 -0.020 -11.344 1.00 91.00 291 ASP A O 1
ATOM 2303 N N . TYR A 1 292 ? -2.617 1.625 -9.989 1.00 87.31 292 TYR A N 1
ATOM 2304 C CA . TYR A 1 292 ? -2.226 2.753 -10.806 1.00 87.31 292 TYR A CA 1
ATOM 2305 C C . TYR A 1 292 ? -1.137 3.538 -10.084 1.00 87.31 292 TYR A C 1
ATOM 2307 O O . TYR A 1 292 ? -1.342 4.058 -8.983 1.00 87.31 292 TYR A O 1
ATOM 2315 N N . ASN A 1 293 ? 0.028 3.631 -10.721 1.00 85.75 293 ASN A N 1
ATOM 2316 C CA . ASN A 1 293 ? 1.166 4.376 -10.202 1.00 85.75 293 ASN A CA 1
ATOM 2317 C C . ASN A 1 293 ? 1.198 5.740 -10.875 1.00 85.75 293 ASN A C 1
ATOM 2319 O O . ASN A 1 293 ? 1.260 5.840 -12.101 1.00 85.75 293 ASN A O 1
ATOM 2323 N N . ILE A 1 294 ? 1.182 6.781 -10.058 1.00 84.19 294 ILE A N 1
ATOM 2324 C CA . ILE A 1 294 ? 1.258 8.178 -10.454 1.00 84.19 294 ILE A CA 1
ATOM 2325 C C . ILE A 1 294 ? 2.706 8.616 -10.290 1.00 84.19 294 ILE A C 1
ATOM 2327 O O . ILE A 1 294 ? 3.295 8.496 -9.218 1.00 84.19 294 ILE A O 1
ATOM 2331 N N . GLY A 1 295 ? 3.303 9.134 -11.348 1.00 75.19 295 GLY A N 1
ATOM 2332 C CA . GLY A 1 295 ? 4.652 9.675 -11.288 1.00 75.19 295 GLY A CA 1
ATOM 2333 C C . GLY A 1 295 ? 5.014 10.312 -12.609 1.00 75.19 295 GLY A C 1
ATOM 2334 O O . GLY A 1 295 ? 4.150 10.662 -13.407 1.00 75.19 295 GLY A O 1
ATOM 2335 N N . ALA A 1 296 ? 6.307 10.413 -12.888 1.00 68.06 296 ALA A N 1
ATOM 2336 C CA 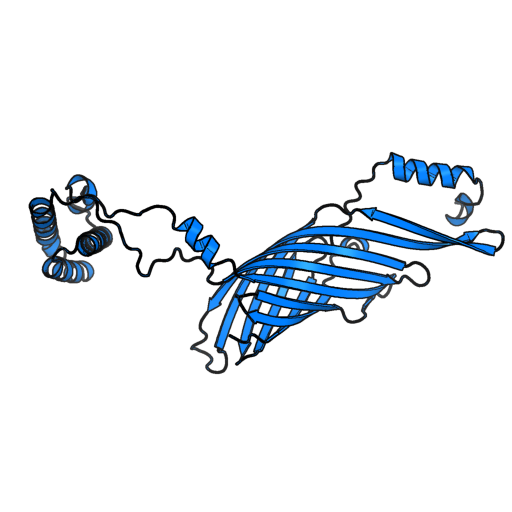. ALA A 1 296 ? 6.736 10.950 -14.172 1.00 68.06 296 ALA A CA 1
ATOM 2337 C C . ALA A 1 296 ? 6.327 10.077 -15.372 1.00 68.06 296 ALA A C 1
ATOM 2339 O O . ALA A 1 296 ? 6.157 10.565 -16.486 1.00 68.06 296 ALA A O 1
ATOM 2340 N N . SER A 1 297 ? 6.168 8.772 -15.145 1.00 70.19 297 SER A N 1
ATOM 2341 C CA . SER A 1 297 ? 5.543 7.846 -16.091 1.00 70.19 297 SER A CA 1
ATOM 2342 C C . SER A 1 297 ? 4.461 7.089 -15.350 1.00 70.19 297 SER A C 1
ATOM 2344 O O . SER A 1 297 ? 4.785 6.318 -14.448 1.00 70.19 297 SER A O 1
ATOM 2346 N N . ASN A 1 298 ? 3.200 7.310 -15.704 1.00 77.00 298 ASN A N 1
ATOM 2347 C CA . ASN A 1 298 ? 2.119 6.573 -15.069 1.00 77.00 298 ASN A CA 1
ATOM 2348 C C . ASN A 1 298 ? 2.157 5.112 -15.525 1.00 77.00 298 ASN A C 1
ATOM 2350 O O . ASN A 1 298 ? 2.426 4.843 -16.695 1.00 77.00 298 ASN A O 1
ATOM 2354 N N . THR A 1 299 ? 1.882 4.165 -14.635 1.00 77.50 299 THR A N 1
ATOM 2355 C CA . THR A 1 299 ? 1.807 2.739 -14.994 1.00 77.50 299 THR A CA 1
ATOM 2356 C C . THR A 1 299 ? 0.534 2.126 -14.446 1.00 77.50 299 THR A C 1
ATOM 2358 O O . THR A 1 299 ? 0.032 2.546 -13.403 1.00 77.50 299 THR A O 1
ATOM 2361 N N . ILE A 1 300 ? 0.001 1.153 -15.181 1.00 82.12 300 ILE A N 1
ATOM 2362 C CA . ILE A 1 300 ? -1.094 0.308 -14.714 1.00 82.12 300 ILE A CA 1
ATOM 2363 C C . ILE A 1 300 ? -0.484 -1.063 -14.495 1.00 82.12 300 ILE A C 1
ATOM 2365 O O . ILE A 1 300 ? 0.007 -1.690 -15.433 1.00 82.12 300 ILE A O 1
ATOM 2369 N N . ASN A 1 301 ? -0.514 -1.522 -13.257 1.00 84.44 301 ASN A N 1
ATOM 2370 C CA . ASN A 1 301 ? 0.001 -2.824 -12.906 1.00 84.44 301 ASN A CA 1
ATOM 2371 C C . ASN A 1 301 ? -1.181 -3.739 -12.616 1.00 84.44 301 ASN A C 1
ATOM 2373 O O . ASN A 1 301 ? -2.166 -3.349 -11.989 1.00 84.44 301 ASN A O 1
ATOM 2377 N N . THR A 1 302 ? -1.064 -4.970 -13.082 1.00 88.94 302 THR A N 1
ATOM 2378 C CA . THR A 1 302 ? -2.001 -6.046 -12.778 1.00 88.94 302 THR A CA 1
ATOM 2379 C C . THR A 1 302 ? -1.200 -7.235 -12.301 1.00 88.94 302 THR A C 1
ATOM 2381 O O . THR A 1 302 ? -0.104 -7.485 -12.805 1.00 88.94 302 THR A O 1
ATOM 2384 N N . GLY A 1 303 ? -1.697 -7.978 -11.326 1.00 87.75 303 GLY A N 1
ATOM 2385 C CA . GLY A 1 303 ? -0.955 -9.144 -10.884 1.00 87.75 303 GLY A CA 1
ATOM 2386 C C . GLY A 1 303 ? -1.684 -10.071 -9.959 1.00 87.75 303 GLY A C 1
ATOM 2387 O O . GLY A 1 303 ? -2.830 -9.835 -9.585 1.00 87.75 303 GLY A O 1
ATOM 2388 N N . VAL A 1 304 ? -0.968 -11.133 -9.618 1.00 90.81 304 VAL A N 1
ATOM 2389 C CA . VAL A 1 304 ? -1.462 -12.237 -8.811 1.00 90.81 304 VAL A CA 1
ATOM 2390 C C . VAL A 1 304 ? -0.483 -12.490 -7.673 1.00 90.81 304 VAL A C 1
ATOM 2392 O O . VAL A 1 304 ? 0.718 -12.598 -7.899 1.00 90.81 304 VAL A O 1
ATOM 2395 N N . GLY A 1 305 ? -0.978 -12.589 -6.451 1.00 85.38 305 GLY A N 1
ATOM 2396 C CA . GLY A 1 305 ? -0.207 -12.982 -5.284 1.00 85.38 305 GLY A CA 1
ATOM 2397 C C . GLY A 1 305 ? -0.738 -14.272 -4.698 1.00 85.38 305 GLY A C 1
ATOM 2398 O O . GLY A 1 305 ? -1.924 -14.578 -4.805 1.00 85.38 305 GLY A O 1
ATOM 2399 N N . VAL A 1 306 ? 0.145 -15.025 -4.059 1.00 85.50 306 VAL A N 1
ATOM 2400 C CA . VAL A 1 306 ? -0.245 -16.125 -3.181 1.00 85.50 306 VAL A CA 1
ATOM 2401 C C . VAL A 1 306 ? 0.229 -15.778 -1.783 1.00 85.50 306 VAL A C 1
ATOM 2403 O O . VAL A 1 306 ? 1.421 -15.563 -1.556 1.00 85.50 306 VAL A O 1
ATOM 2406 N N . THR A 1 307 ? -0.706 -15.718 -0.843 1.00 71.38 307 THR A N 1
ATOM 2407 C CA . THR A 1 307 ? -0.396 -15.446 0.559 1.00 71.38 307 THR A CA 1
ATOM 2408 C C . THR A 1 307 ? -0.605 -16.721 1.366 1.00 71.38 307 THR A C 1
ATOM 2410 O O . THR A 1 307 ? -1.741 -17.121 1.613 1.00 71.38 307 THR A O 1
ATOM 2413 N N . PHE A 1 308 ? 0.487 -17.340 1.814 1.00 66.69 308 PHE A N 1
ATOM 2414 C CA . PHE A 1 308 ? 0.437 -18.389 2.830 1.00 66.69 308 PHE A CA 1
ATOM 2415 C C . PHE A 1 308 ? 0.447 -17.704 4.202 1.00 66.69 308 PHE A C 1
ATOM 2417 O O . PHE A 1 308 ? 1.482 -17.190 4.625 1.00 66.69 308 PHE A O 1
ATOM 2424 N N . ARG A 1 309 ? -0.720 -17.601 4.845 1.00 54.69 309 ARG A N 1
ATOM 2425 C CA . ARG A 1 309 ? -0.835 -17.189 6.252 1.00 54.69 309 ARG A CA 1
ATOM 2426 C C . ARG A 1 309 ? -0.875 -18.417 7.145 1.00 54.69 309 ARG A C 1
ATOM 2428 O O . ARG A 1 309 ? -1.563 -19.383 6.751 1.00 54.69 309 ARG A O 1
#

Radius of gyration: 31.94 Å; chains: 1; bounding box: 76×44×92 Å

InterPro domains:
  IPR046495 Protein of unknown function DUF6588 [PF20230] (22-94)
  IPR046495 Protein of unknown function DUF6588 [PF20230] (190-308)

Sequence (309 aa):
RKRFREVFAVNESLRDTLETTLEAMNINMFVPGGFGHLFGKSISLPILQASCGLPYHTEMTIRVLPKLNISSIGTLQYGGIGGKVDISKHINDLFTHGPIYADKLDMSSYSNIFTKNIKTEDVEKTLNDFRVYDLDIQELDSLNNLFLQGDTLVIKRIQENIKRTISKNKNLPRALIKMEGDQLVSPNDISLGFYINYFKLSLGAPEIKSINSMIMIQAGKTFDTSFASWLEGLGIYGGFGFEFSNIDLSYTYTNTLNESNDISKSFSGGNAFRGLIGTRMKISFVDFYIDYNIGASNTINTGVGVTFR

pLDDT: mean 76.01, std 17.18, range [31.7, 95.38]

Organism: NCBI:txid408172

Foldseek 3Di:
DDDPVVVPQDDPVVVVVVVCCVVVVVCLPQPWPDCCVVVVHQDAFAKEKEKEADPQQKMKMKIWGDFDQDPPFFTKTKIKIKMKHFCQVVVLVVVPPDQDWQQQLDCVSLVLLVDPPRDLVSLVSLLLSCVLVVHDCPQSVVLSVVVVVVDPVSSVVNSVVSVVRSVVCNPDDTGGPPPDPPRPPFQPTKMKMKMWMWMWGCRPAKIKIKIKIKIKIKGKHWDAPPVDPQWRTKMKMKIKMKMWMKMKIWHWDQHPVRDIDIDIDMDTHDIWMKIKIKMWIDGPQKIWIWMWIDTSHIYTYIYMYGYDD

Secondary structure (DSSP, 8-state):
---GGGSSSS-THHHHHHHHHHHHTT------SSGGGGGSS-PPEEEEEEEEEETTTEEEEEEEEEEEEETTTEEEEEEEEEEEEE-HHHHHHHHH-S--BPPPSSGGGGGGGGSTT--HHHHHHHHHHHHHTT---HHHHHHHHHHHTT--TTHHHHHHHHHHHHHHHTTPPPPB---SS------SEEEEEEEEEEEEEE-SS-EEEEEEEEEEEEEEEEEP-TT-TT-SEEEEEEEEEEEEEEEEEEEEEEPTTS-EEEEEEEEEEEEEEEEEEEEEEEETTEEEEEEEEESSS-EEEEEEEE---